Protein AF-A0A177IBU2-F1 (afdb_monomer)

Mean predicted aligned error: 11.64 Å

Solvent-accessible surface area (backbone atoms only — not comparable to full-atom values): 10753 Å² total; per-residue (Å²): 134,86,7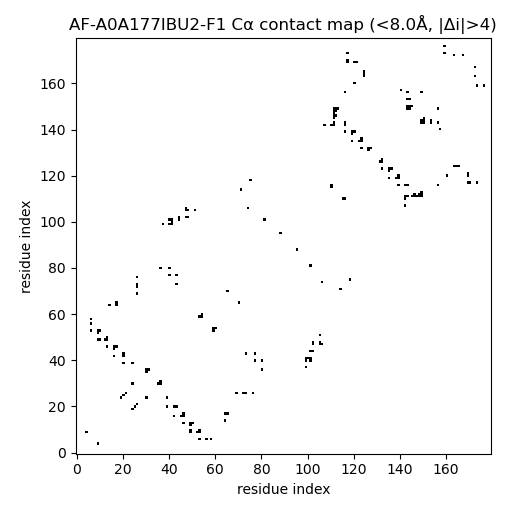9,80,76,60,68,69,62,54,49,50,54,41,51,54,52,52,52,50,41,58,70,78,55,39,80,90,58,86,81,68,58,70,70,54,44,51,51,51,45,52,51,52,40,50,45,52,55,41,49,67,56,42,70,78,38,80,79,41,73,93,61,66,84,64,51,72,67,55,48,51,48,48,50,52,54,49,51,52,52,49,52,52,61,52,52,52,58,71,73,44,91,70,82,90,74,88,90,66,77,79,54,60,68,61,47,54,66,62,38,36,38,72,66,46,51,49,53,47,48,50,53,34,48,78,37,64,89,50,91,59,39,63,58,45,51,53,48,46,54,50,44,31,67,73,8,80,72,36,44,81,40,38,70,58,51,54,51,44,64,73,64,58,68,94,75,80,61,64,70,60,53,50,57,49,64,78,74,108

Foldseek 3Di:
DDDDDDLVVLVVVLVVLVVVCCVLPPLPDDQDDPVSLQVLQVSVQSNLVSCVVNVVPPVCVVVDPDDPVRNLSSLVSNVVSVVVVVVVCVVDVDDDDPPHDGPVVSVLVVLLDVSVLLVLLVVLLVCVPPPCNVVSVVVSLVSQCVRPVSVVVVVLSVVLSVPDDSDDDSVVSSVVSVVD

Sequence (180 aa):
MVLLKPYHEYYNEYTEKVSELLEEFPANAQITGEARKKESIALYGSILRLLNILTSFDELAGNEILTERQDQDYRSIYLECYAEFKGERESEKETINDDVVFEIELIKQAEINVDYILMLVEKYREKRGDGEVKEIRAQITRAVDASPSLRNKRDLVEAFVDSVSTDGEIEEEWRKFIVG

Structure (mmCIF, N/CA/C/O backbone):
data_AF-A0A177IBU2-F1
#
_entry.id   AF-A0A177IBU2-F1
#
loop_
_atom_site.group_PDB
_atom_site.id
_atom_site.type_symbol
_atom_site.label_atom_id
_atom_site.label_alt_id
_atom_site.label_comp_id
_atom_site.label_asym_id
_atom_site.label_entity_id
_atom_site.label_seq_id
_atom_site.pdbx_PDB_ins_code
_atom_site.Cartn_x
_atom_site.Cartn_y
_atom_site.Cartn_z
_atom_site.occupancy
_atom_site.B_iso_or_equiv
_atom_site.auth_seq_id
_atom_site.auth_comp_id
_atom_site.auth_asym_id
_atom_site.auth_atom_id
_atom_site.pdbx_PDB_model_num
ATOM 1 N N . MET A 1 1 ? 3.629 -14.227 25.812 1.00 45.84 1 MET A N 1
ATOM 2 C CA . MET A 1 1 ? 3.541 -14.817 24.463 1.00 45.84 1 MET A CA 1
ATOM 3 C C . MET A 1 1 ? 2.169 -14.455 23.933 1.00 45.84 1 MET A C 1
ATOM 5 O O . MET A 1 1 ? 1.191 -14.881 24.532 1.00 45.84 1 MET A O 1
ATOM 9 N N . VAL A 1 2 ? 2.089 -13.566 22.945 1.00 50.09 2 VAL A N 1
ATOM 10 C CA . VAL A 1 2 ? 0.805 -13.242 22.309 1.00 50.09 2 VAL A CA 1
ATOM 11 C C . VAL A 1 2 ? 0.505 -14.384 21.343 1.00 50.09 2 VAL A C 1
ATOM 13 O O . VAL A 1 2 ? 1.351 -14.712 20.516 1.00 50.09 2 VAL A O 1
ATOM 16 N N . LEU A 1 3 ? -0.639 -15.043 21.514 1.00 74.19 3 LEU A N 1
ATOM 17 C CA . LEU A 1 3 ? -1.105 -16.072 20.591 1.00 74.19 3 LEU A CA 1
ATOM 18 C C . LEU A 1 3 ? -1.729 -15.354 19.387 1.00 74.19 3 LEU A C 1
ATOM 20 O O . LEU A 1 3 ? -2.624 -14.531 19.580 1.00 74.19 3 LEU A O 1
ATOM 24 N N . LEU A 1 4 ? -1.245 -15.628 18.174 1.00 80.69 4 LEU A N 1
ATOM 25 C CA . LEU A 1 4 ? -1.915 -15.159 16.960 1.00 80.69 4 LEU A CA 1
ATOM 26 C C . LEU A 1 4 ? -3.292 -15.820 16.857 1.00 80.69 4 LEU A C 1
ATOM 28 O O . LEU A 1 4 ? -3.454 -16.984 17.238 1.00 80.69 4 LEU A O 1
ATOM 32 N N . LYS A 1 5 ? -4.278 -15.077 16.346 1.00 87.31 5 LYS A N 1
ATOM 33 C CA . LYS A 1 5 ? -5.573 -15.668 15.995 1.00 87.31 5 LYS A CA 1
ATOM 34 C C . LYS 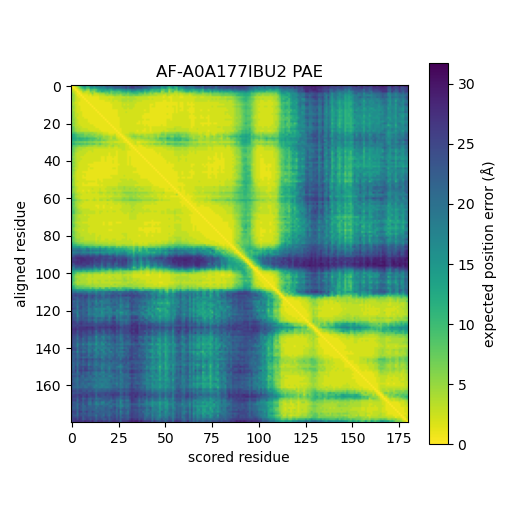A 1 5 ? -5.402 -16.649 14.821 1.00 87.31 5 LYS A C 1
ATOM 36 O O . LYS A 1 5 ? -4.407 -16.574 14.095 1.00 87.31 5 LYS A O 1
ATOM 41 N N . PRO A 1 6 ? -6.349 -17.574 14.612 1.00 92.12 6 PRO A N 1
ATOM 42 C CA . PRO A 1 6 ? -6.369 -18.420 13.424 1.00 92.12 6 PRO A CA 1
ATOM 43 C C . PRO A 1 6 ? -6.436 -17.607 12.121 1.00 92.12 6 PRO A C 1
ATOM 45 O O . PRO A 1 6 ? -7.108 -16.577 12.073 1.00 92.12 6 PRO A O 1
ATOM 48 N N . TYR A 1 7 ? -5.824 -18.124 11.048 1.00 91.50 7 TYR A N 1
ATOM 49 C CA . TYR A 1 7 ? -5.829 -17.524 9.702 1.00 91.50 7 TYR A CA 1
ATOM 50 C C . TYR A 1 7 ? -7.216 -17.030 9.266 1.00 91.50 7 TYR A C 1
ATOM 52 O O . TYR A 1 7 ? -7.365 -15.883 8.860 1.00 91.50 7 TYR A O 1
ATOM 60 N N . HIS A 1 8 ? -8.247 -17.870 9.414 1.00 95.31 8 HIS A N 1
ATOM 61 C CA . HIS A 1 8 ? -9.599 -17.556 8.948 1.00 95.31 8 HIS A CA 1
ATOM 62 C C . HIS A 1 8 ? -10.206 -16.320 9.627 1.00 95.31 8 HIS A C 1
ATOM 64 O O . HIS A 1 8 ? -10.995 -15.620 9.004 1.00 95.31 8 HIS A O 1
ATOM 70 N N . GLU A 1 9 ? -9.843 -16.025 10.880 1.00 96.00 9 GLU A N 1
ATOM 71 C CA . GLU A 1 9 ? -10.335 -14.823 11.558 1.00 96.00 9 GLU A CA 1
ATOM 72 C C . GLU A 1 9 ? -9.743 -13.563 10.921 1.00 96.00 9 GLU A C 1
ATOM 74 O O . GLU A 1 9 ? -10.479 -12.633 10.603 1.00 96.00 9 GLU A O 1
ATOM 79 N N . TYR A 1 10 ? -8.429 -13.557 10.676 1.00 95.69 10 TYR A N 1
ATOM 80 C CA . TYR A 1 10 ? -7.764 -12.447 9.991 1.00 95.69 10 TYR A CA 1
ATOM 81 C C . TYR A 1 10 ? -8.218 -12.316 8.535 1.00 95.69 10 TYR A C 1
ATOM 83 O O . TYR A 1 10 ? -8.398 -11.203 8.047 1.00 95.69 10 TYR A O 1
ATOM 91 N N . TYR A 1 11 ? -8.425 -13.438 7.845 1.00 96.88 11 TYR A N 1
ATOM 92 C CA . TYR A 1 11 ? -8.832 -13.448 6.444 1.00 96.88 11 TYR A CA 1
ATOM 93 C C . TYR A 1 11 ? -10.274 -12.956 6.254 1.00 96.88 11 TYR A C 1
ATOM 95 O O . TYR A 1 11 ? -10.551 -12.213 5.313 1.00 96.88 11 TYR A O 1
ATOM 103 N N . ASN A 1 12 ? -11.187 -13.296 7.170 1.00 97.69 12 ASN A N 1
ATOM 104 C CA . ASN A 1 12 ? -12.550 -12.759 7.158 1.00 97.69 12 ASN A CA 1
ATOM 105 C C . ASN A 1 12 ? -12.548 -11.242 7.381 1.00 97.69 12 ASN A C 1
ATOM 107 O O . ASN A 1 12 ? -13.183 -10.517 6.622 1.00 97.69 12 ASN A O 1
ATOM 111 N N . GLU A 1 13 ? -11.777 -10.751 8.357 1.00 97.75 13 GLU A N 1
ATOM 112 C CA . GLU A 1 13 ? -11.650 -9.309 8.600 1.00 97.75 13 GLU A CA 1
ATOM 113 C C . GLU A 1 13 ? -11.031 -8.583 7.391 1.00 97.75 13 GLU A C 1
ATOM 115 O O . GLU A 1 13 ? -11.480 -7.504 7.004 1.00 97.75 13 GLU A O 1
ATOM 120 N N . TYR A 1 14 ? -10.028 -9.191 6.751 1.00 97.44 14 TYR A N 1
ATOM 121 C CA . TYR A 1 14 ? -9.438 -8.686 5.509 1.00 97.44 14 TYR A CA 1
ATOM 122 C C . TYR A 1 14 ? -10.475 -8.620 4.384 1.00 97.44 14 TYR A C 1
ATOM 124 O O . TYR A 1 14 ? -10.582 -7.597 3.713 1.00 97.44 14 TYR A O 1
ATOM 132 N N . THR A 1 15 ? -11.289 -9.666 4.231 1.00 97.94 15 THR A N 1
ATOM 133 C CA . THR A 1 15 ? -12.362 -9.732 3.230 1.00 97.94 15 THR A CA 1
ATOM 134 C C . THR A 1 15 ? -13.396 -8.629 3.423 1.00 97.94 15 THR A C 1
ATOM 136 O O . THR A 1 15 ? -13.762 -7.955 2.459 1.00 97.94 15 THR A O 1
ATOM 139 N N . GLU A 1 16 ? -13.850 -8.418 4.659 1.00 98.25 16 GLU A N 1
ATOM 140 C CA . GLU A 1 16 ? -14.816 -7.369 4.995 1.00 98.25 16 GLU A CA 1
ATOM 141 C C . GLU A 1 16 ? -14.263 -5.983 4.653 1.00 98.25 16 GLU A C 1
ATOM 143 O O . GLU A 1 16 ? -14.915 -5.214 3.948 1.00 98.25 16 GLU A O 1
ATOM 148 N N . LYS A 1 17 ? -13.022 -5.691 5.059 1.00 98.06 17 LYS A N 1
ATOM 149 C CA . LYS A 1 17 ? -12.395 -4.388 4.805 1.00 98.06 17 LYS A CA 1
ATOM 150 C C . LYS A 1 17 ? -12.091 -4.139 3.335 1.00 98.06 17 LYS A C 1
ATOM 152 O O . LYS A 1 17 ? -12.254 -3.017 2.872 1.00 98.06 17 LYS A O 1
ATOM 157 N N . VAL A 1 18 ? -11.645 -5.155 2.594 1.00 97.69 18 VAL A N 1
ATOM 158 C CA . VAL A 1 18 ? -11.436 -5.020 1.146 1.00 97.69 18 VAL A CA 1
ATOM 159 C C . VAL A 1 18 ? -12.765 -4.784 0.435 1.00 97.69 18 VAL A C 1
ATOM 161 O O . VAL A 1 18 ? -12.825 -3.948 -0.459 1.00 97.69 18 VAL A O 1
ATOM 164 N N . SER A 1 19 ? -13.835 -5.462 0.852 1.00 97.62 19 SER A N 1
ATOM 165 C CA . SER A 1 19 ? -15.170 -5.232 0.287 1.00 97.62 19 SER A CA 1
ATOM 166 C C . SER A 1 19 ? -15.639 -3.797 0.540 1.00 97.62 19 SER A C 1
ATOM 168 O O . SER A 1 19 ? -16.047 -3.122 -0.400 1.00 97.62 19 SER A O 1
ATOM 170 N N . GLU A 1 20 ? -15.487 -3.305 1.773 1.00 97.69 20 GLU A N 1
ATOM 171 C CA . GLU A 1 20 ? -15.779 -1.914 2.144 1.00 97.69 20 GLU A CA 1
ATOM 172 C C . GLU A 1 20 ? -14.941 -0.918 1.325 1.00 97.69 20 GLU A C 1
ATOM 174 O O . GLU A 1 20 ? -15.473 0.063 0.812 1.00 97.69 20 GLU A O 1
ATOM 179 N N . LEU A 1 21 ? -13.644 -1.190 1.134 1.00 97.38 21 LEU A N 1
ATOM 180 C CA . LEU A 1 21 ? -12.751 -0.336 0.347 1.00 97.38 21 LEU A CA 1
ATOM 181 C C . LEU A 1 21 ? -13.220 -0.229 -1.108 1.00 97.38 21 LEU A C 1
ATOM 183 O O . LEU A 1 21 ? -13.300 0.871 -1.647 1.00 97.38 21 LEU A O 1
ATOM 187 N N . LEU A 1 22 ? -13.533 -1.367 -1.733 1.00 95.69 22 LEU A N 1
ATOM 188 C CA . LEU A 1 22 ? -13.969 -1.422 -3.128 1.00 95.69 22 LEU A CA 1
ATOM 189 C C . LEU A 1 22 ? -15.335 -0.750 -3.347 1.00 95.69 22 LEU A C 1
ATOM 191 O O . LEU A 1 22 ? -15.575 -0.230 -4.437 1.00 95.69 22 LEU A O 1
ATOM 195 N N . GLU A 1 23 ? -16.218 -0.775 -2.346 1.00 95.62 23 GLU A N 1
ATOM 196 C CA . GLU A 1 23 ? -17.555 -0.175 -2.411 1.00 95.62 23 GLU A CA 1
ATOM 197 C C . GLU A 1 23 ? -17.529 1.339 -2.153 1.00 95.62 23 GLU A C 1
ATOM 199 O O . GLU A 1 23 ? -18.065 2.111 -2.950 1.00 95.62 23 GLU A O 1
ATOM 204 N N . GLU A 1 24 ? -16.878 1.779 -1.074 1.00 95.56 24 GLU A N 1
ATOM 205 C CA . GLU A 1 24 ? -16.923 3.177 -0.623 1.00 95.56 24 GLU A CA 1
ATOM 206 C C . GLU A 1 24 ? -15.851 4.067 -1.261 1.00 95.56 24 GLU A C 1
ATOM 208 O O . GLU A 1 24 ? -16.030 5.288 -1.364 1.00 95.56 24 GLU A O 1
ATOM 213 N N . PHE A 1 25 ? -14.739 3.474 -1.700 1.00 95.25 25 PHE A N 1
ATOM 214 C CA . PHE A 1 25 ? -13.582 4.191 -2.234 1.00 95.25 25 PHE A CA 1
ATOM 215 C C . PHE A 1 25 ? -13.046 3.531 -3.508 1.00 95.25 25 PHE A C 1
ATOM 217 O O . PHE A 1 25 ? -11.889 3.135 -3.536 1.00 95.25 25 PHE A O 1
ATOM 224 N N . PRO A 1 26 ? -13.832 3.410 -4.589 1.00 91.69 26 PRO A N 1
ATOM 225 C CA . PRO A 1 26 ? -13.350 2.782 -5.813 1.00 91.69 26 PRO A CA 1
ATOM 226 C C . PRO A 1 26 ? -12.127 3.524 -6.377 1.00 91.69 26 PRO A C 1
ATOM 228 O O . PRO A 1 26 ? -12.139 4.747 -6.507 1.00 91.69 26 PRO A O 1
ATOM 231 N N . ALA A 1 27 ? -11.087 2.775 -6.755 1.00 79.75 27 ALA A N 1
ATOM 232 C CA . ALA A 1 27 ? -9.778 3.299 -7.167 1.00 79.75 27 ALA A CA 1
ATOM 233 C C . ALA A 1 27 ? -9.798 4.338 -8.312 1.00 79.75 27 ALA A C 1
ATOM 235 O O . ALA A 1 27 ? -8.890 5.152 -8.435 1.00 79.75 27 ALA A O 1
ATOM 236 N N . ASN A 1 28 ? -10.832 4.339 -9.157 1.00 81.50 28 ASN A N 1
ATOM 237 C CA . ASN A 1 28 ? -10.986 5.295 -10.259 1.00 81.50 28 ASN A CA 1
ATOM 238 C C . ASN A 1 28 ? -11.785 6.558 -9.886 1.00 81.50 28 ASN A C 1
ATOM 240 O O . ASN A 1 28 ? -12.003 7.417 -10.744 1.00 81.50 28 ASN A O 1
ATOM 244 N N . ALA A 1 29 ? -12.269 6.664 -8.648 1.00 81.50 29 ALA A N 1
ATOM 245 C CA . ALA A 1 29 ? -13.029 7.806 -8.173 1.00 81.50 29 ALA A CA 1
ATOM 246 C C . ALA A 1 29 ? -12.148 8.763 -7.371 1.00 81.50 29 ALA A C 1
ATOM 248 O O . ALA A 1 29 ? -11.308 8.371 -6.566 1.00 81.50 29 ALA A O 1
ATOM 249 N N . GLN A 1 30 ? -12.393 10.058 -7.555 1.00 84.06 30 GLN A N 1
ATOM 250 C CA . GLN A 1 30 ? -11.701 11.082 -6.790 1.00 84.06 30 GLN A CA 1
ATOM 251 C C . GLN A 1 30 ? -12.260 11.155 -5.363 1.00 84.06 30 GLN A C 1
ATOM 253 O O . GLN A 1 30 ? -13.440 11.456 -5.160 1.00 84.06 30 GLN A O 1
ATOM 258 N N . ILE A 1 31 ? -11.397 10.949 -4.366 1.00 87.88 31 ILE A N 1
ATOM 259 C CA . ILE A 1 31 ? -11.753 11.109 -2.952 1.00 87.88 31 ILE A CA 1
ATOM 260 C C . ILE A 1 31 ? -11.698 12.598 -2.603 1.00 87.88 31 ILE A C 1
ATOM 262 O O . ILE A 1 31 ? -10.631 13.215 -2.573 1.00 87.88 31 ILE A O 1
ATOM 266 N N . THR A 1 32 ? -12.863 13.194 -2.351 1.00 86.44 32 THR A N 1
ATOM 267 C CA . THR A 1 32 ? -12.987 14.627 -2.056 1.00 86.44 32 THR A CA 1
ATOM 268 C C . THR A 1 32 ? -13.379 14.869 -0.600 1.00 86.44 32 THR A C 1
ATOM 270 O O . THR A 1 32 ? -14.226 14.178 -0.040 1.00 86.44 32 THR A O 1
ATOM 273 N N . GLY A 1 33 ? -12.756 15.881 0.011 1.00 88.44 33 GLY A N 1
ATOM 274 C CA . GLY A 1 33 ? -12.965 16.255 1.411 1.00 88.44 33 GLY A CA 1
ATOM 275 C C . GLY A 1 33 ? -12.027 15.539 2.387 1.00 88.44 33 GLY A C 1
ATOM 276 O O . GLY A 1 33 ? -11.802 14.335 2.294 1.00 88.44 33 GLY A O 1
ATOM 277 N N . GLU A 1 34 ? -11.499 16.292 3.353 1.00 87.81 34 GLU A N 1
ATOM 278 C CA . GLU A 1 34 ? -10.527 15.797 4.338 1.00 87.81 34 GLU A CA 1
ATOM 279 C C . GLU A 1 34 ? -11.071 14.604 5.140 1.00 87.81 34 GLU A C 1
ATOM 281 O O . GLU A 1 34 ? -10.382 13.600 5.282 1.00 87.81 34 GLU A O 1
ATOM 286 N N . ALA A 1 35 ? -12.327 14.660 5.601 1.00 89.62 35 ALA A N 1
ATOM 287 C CA . ALA A 1 35 ? -12.945 13.574 6.370 1.00 89.62 35 ALA A CA 1
ATOM 288 C C . ALA A 1 35 ? -12.964 12.239 5.601 1.00 89.62 35 ALA A C 1
ATOM 290 O O . ALA A 1 35 ? -12.519 11.221 6.123 1.00 89.62 35 ALA A O 1
ATOM 291 N N . ARG A 1 36 ? -13.376 12.265 4.328 1.00 93.25 36 ARG A N 1
ATOM 292 C CA . ARG A 1 36 ? -13.387 11.087 3.445 1.00 93.25 36 ARG A CA 1
ATOM 293 C C . ARG A 1 36 ? -11.980 10.553 3.173 1.00 93.25 36 ARG A C 1
ATOM 295 O O . ARG A 1 36 ? -11.792 9.342 3.143 1.00 93.25 36 ARG A O 1
ATOM 302 N N . LYS A 1 37 ? -10.984 11.434 3.012 1.00 91.38 37 LYS A N 1
ATOM 303 C CA . LYS A 1 37 ? -9.574 11.018 2.891 1.00 91.38 37 LYS A CA 1
ATOM 304 C C . LYS A 1 37 ? -9.094 10.320 4.162 1.00 91.38 37 LYS A C 1
ATOM 306 O O . LYS A 1 37 ? -8.462 9.276 4.085 1.00 91.38 37 LYS A O 1
ATOM 311 N N . LYS A 1 38 ? -9.427 10.846 5.343 1.00 91.56 38 LYS A N 1
ATOM 312 C CA . LYS A 1 38 ? -9.080 10.202 6.622 1.00 91.56 38 LYS A CA 1
ATOM 313 C C . LYS A 1 38 ? -9.715 8.819 6.762 1.00 91.56 38 LYS A C 1
ATOM 315 O O . LYS A 1 38 ? -9.039 7.891 7.201 1.00 91.56 38 LYS A O 1
ATOM 320 N N . GLU A 1 39 ? -10.978 8.676 6.367 1.00 94.12 39 GLU A N 1
ATOM 321 C CA . GLU A 1 39 ? -11.685 7.390 6.347 1.00 94.12 39 GLU A CA 1
ATOM 322 C C . GLU A 1 39 ? -10.989 6.382 5.421 1.00 94.12 39 GLU A C 1
ATOM 324 O O . GLU A 1 39 ? -10.686 5.268 5.856 1.00 94.12 39 GLU A O 1
ATOM 329 N N . SER A 1 40 ? -10.639 6.783 4.192 1.00 94.81 40 SER A N 1
ATOM 330 C CA . SER A 1 40 ? -9.937 5.897 3.253 1.00 94.81 40 SER A CA 1
ATOM 331 C C . SER A 1 40 ? -8.542 5.504 3.753 1.00 94.81 40 SER A C 1
ATOM 333 O O . SER A 1 40 ? -8.171 4.330 3.678 1.00 94.81 40 SER A O 1
ATOM 335 N N . ILE A 1 41 ? -7.789 6.442 4.345 1.00 93.00 41 ILE A N 1
ATOM 336 C CA . ILE A 1 41 ? -6.478 6.173 4.956 1.00 93.00 41 ILE A CA 1
ATOM 337 C C . ILE A 1 41 ? -6.618 5.169 6.110 1.00 93.00 41 ILE A C 1
ATOM 339 O O . ILE A 1 41 ? -5.844 4.213 6.206 1.00 93.00 41 ILE A O 1
ATOM 343 N N . ALA A 1 42 ? -7.594 5.353 7.000 1.00 93.94 42 ALA A N 1
ATOM 344 C CA . ALA A 1 42 ? -7.798 4.458 8.137 1.00 93.94 42 ALA A CA 1
ATOM 345 C C . ALA A 1 42 ? -8.194 3.038 7.693 1.00 93.94 42 ALA A C 1
ATOM 347 O O . ALA A 1 42 ? -7.707 2.042 8.253 1.00 93.94 42 ALA A O 1
ATOM 348 N N . LEU A 1 43 ? -9.045 2.943 6.669 1.00 96.56 43 LEU A N 1
ATOM 349 C CA . LEU A 1 43 ? -9.491 1.679 6.097 1.00 96.56 43 LEU A CA 1
ATOM 350 C C . LEU A 1 43 ? -8.338 0.939 5.410 1.00 96.56 43 LEU A C 1
ATOM 352 O O . LEU A 1 43 ? -8.029 -0.194 5.790 1.00 96.56 43 LEU A O 1
ATOM 356 N N . TYR A 1 44 ? -7.632 1.592 4.483 1.00 95.50 44 TYR A N 1
ATOM 357 C CA . TYR A 1 44 ? -6.510 0.971 3.777 1.00 95.50 44 TYR A CA 1
ATOM 358 C C . TYR A 1 44 ? -5.342 0.645 4.719 1.00 95.50 44 TYR A C 1
ATOM 360 O O . TYR A 1 44 ? -4.772 -0.441 4.648 1.00 95.50 44 TYR A O 1
ATOM 368 N N . GLY A 1 45 ? -5.054 1.500 5.706 1.00 93.94 45 GLY A N 1
ATOM 369 C CA . GLY A 1 45 ? -4.079 1.198 6.761 1.00 93.94 45 GLY A CA 1
ATOM 370 C C . GLY A 1 45 ? -4.429 -0.067 7.555 1.00 93.94 45 GLY A C 1
ATOM 371 O O . GLY A 1 45 ? -3.554 -0.862 7.899 1.00 93.94 45 GLY A O 1
ATOM 372 N N . SER A 1 46 ? -5.718 -0.312 7.804 1.00 95.75 46 SER A N 1
ATOM 373 C CA . SER A 1 46 ? -6.174 -1.554 8.438 1.00 95.75 46 SER A CA 1
ATOM 374 C C . SER A 1 46 ? -5.965 -2.776 7.544 1.00 95.75 46 SER A C 1
ATOM 376 O O . SER A 1 46 ? -5.557 -3.824 8.044 1.00 95.75 46 SER 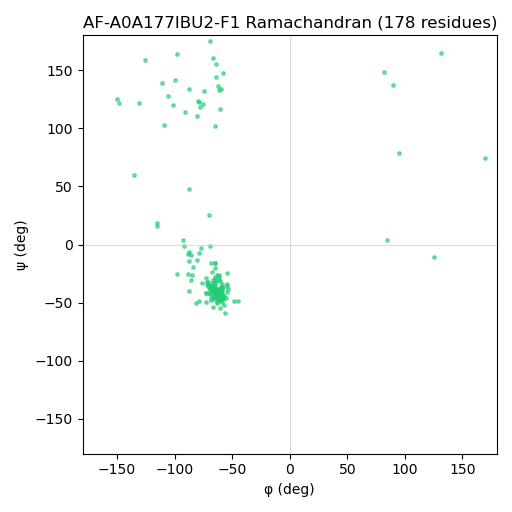A O 1
ATOM 378 N N . ILE A 1 47 ? -6.180 -2.633 6.235 1.00 96.12 47 ILE A N 1
ATOM 379 C CA . ILE A 1 47 ? -5.915 -3.681 5.243 1.00 96.12 47 ILE A CA 1
ATOM 380 C C . ILE A 1 47 ? -4.421 -4.014 5.194 1.00 96.12 47 ILE A C 1
ATOM 382 O O . ILE A 1 47 ? -4.067 -5.187 5.259 1.00 96.12 47 ILE A O 1
ATOM 386 N N . LEU A 1 48 ? -3.537 -3.012 5.178 1.00 92.94 48 LEU A N 1
ATOM 387 C CA . LEU A 1 48 ? -2.083 -3.216 5.204 1.00 92.94 48 LEU A CA 1
ATOM 388 C C . LEU A 1 48 ? -1.625 -3.980 6.449 1.00 92.94 48 LEU A C 1
ATOM 390 O O . LEU A 1 48 ? -0.808 -4.894 6.350 1.00 92.94 48 LEU A O 1
ATOM 394 N N . ARG A 1 49 ? -2.172 -3.644 7.624 1.00 93.38 49 ARG A N 1
ATOM 395 C CA . ARG A 1 49 ? -1.880 -4.366 8.873 1.00 93.38 49 ARG A CA 1
ATOM 396 C C . ARG A 1 49 ? -2.322 -5.825 8.806 1.00 93.38 49 ARG A C 1
ATOM 398 O O . ARG A 1 49 ? -1.572 -6.698 9.238 1.00 93.38 49 ARG A O 1
ATOM 405 N N . LEU A 1 50 ? -3.512 -6.090 8.266 1.00 94.81 50 LEU A N 1
ATOM 406 C CA . LEU A 1 50 ? -4.016 -7.453 8.088 1.00 94.81 50 LEU A CA 1
ATOM 407 C C . LEU A 1 50 ? -3.177 -8.231 7.081 1.00 94.81 50 LEU A C 1
ATOM 409 O O . LEU A 1 50 ? -2.782 -9.349 7.389 1.00 94.81 50 LEU A O 1
ATOM 413 N N . LEU A 1 51 ? -2.834 -7.635 5.938 1.00 91.25 51 LEU A N 1
ATOM 414 C CA . LEU A 1 51 ? -1.943 -8.242 4.949 1.00 91.25 51 LEU A CA 1
ATOM 415 C C . LEU A 1 51 ? -0.586 -8.583 5.563 1.00 91.25 51 LEU A C 1
ATOM 417 O O . LEU A 1 51 ? -0.123 -9.703 5.408 1.00 91.25 51 LEU A O 1
ATOM 421 N N . ASN A 1 52 ? 0.011 -7.679 6.339 1.00 87.56 52 ASN A N 1
ATOM 422 C CA . ASN A 1 52 ? 1.285 -7.935 7.010 1.00 87.56 52 ASN A CA 1
ATOM 423 C C . ASN A 1 52 ? 1.229 -9.110 8.010 1.00 87.56 52 ASN A C 1
ATOM 425 O O . ASN A 1 52 ? 2.239 -9.759 8.265 1.00 87.56 52 ASN A O 1
ATOM 429 N N . ILE A 1 53 ? 0.061 -9.384 8.599 1.00 86.31 53 ILE A N 1
ATOM 430 C CA . ILE A 1 53 ? -0.151 -10.572 9.436 1.00 86.31 53 ILE A CA 1
ATOM 431 C C . ILE A 1 53 ? -0.374 -11.802 8.549 1.00 86.31 53 ILE A C 1
ATOM 433 O O . ILE A 1 53 ? 0.253 -12.839 8.761 1.00 86.31 53 ILE A O 1
ATOM 437 N N . LEU A 1 54 ? -1.256 -11.691 7.556 1.00 87.19 54 LEU A N 1
ATOM 438 C CA . LEU A 1 54 ? -1.670 -12.781 6.677 1.00 87.19 54 LEU A CA 1
ATOM 439 C C . LEU A 1 54 ? -0.524 -13.314 5.807 1.00 87.19 54 LEU A C 1
ATOM 441 O O . LEU A 1 54 ? -0.503 -14.506 5.532 1.00 87.19 54 LEU A O 1
ATOM 445 N N . THR A 1 55 ? 0.464 -12.493 5.442 1.00 84.12 55 THR A N 1
ATOM 446 C CA . THR A 1 55 ? 1.652 -12.922 4.677 1.00 84.12 55 THR A CA 1
ATOM 447 C C . THR A 1 55 ? 2.539 -13.911 5.431 1.00 84.12 55 THR A C 1
ATOM 449 O O . THR A 1 55 ? 3.368 -14.575 4.816 1.00 84.12 55 THR A O 1
ATOM 452 N N . SER A 1 56 ? 2.375 -14.038 6.752 1.00 81.00 56 SER A N 1
ATOM 453 C CA . SER A 1 56 ? 3.048 -15.079 7.538 1.00 81.00 56 SER A CA 1
ATOM 454 C C . SER A 1 56 ? 2.392 -16.464 7.428 1.00 81.00 56 SER A C 1
ATOM 456 O O . SER A 1 56 ? 2.954 -17.435 7.933 1.00 81.00 56 SER A O 1
ATOM 458 N N . PHE A 1 57 ? 1.225 -16.557 6.781 1.00 79.38 57 PHE A N 1
ATOM 459 C CA . PHE A 1 57 ? 0.475 -17.788 6.552 1.00 79.38 57 PHE A CA 1
ATOM 460 C C . PHE A 1 57 ? 0.601 -18.211 5.087 1.00 79.38 57 PHE A C 1
ATOM 462 O O . PHE A 1 57 ? 0.288 -17.435 4.182 1.00 79.38 57 PHE A O 1
ATOM 469 N N . ASP A 1 58 ? 1.001 -19.460 4.851 1.00 78.19 58 ASP A N 1
ATOM 470 C CA . ASP A 1 58 ? 1.131 -20.005 3.496 1.00 78.19 58 ASP A CA 1
ATOM 471 C C . ASP A 1 58 ? -0.220 -20.009 2.751 1.00 78.19 58 ASP A C 1
ATOM 473 O O . ASP A 1 58 ? -0.256 -19.922 1.525 1.00 78.19 58 ASP A O 1
ATOM 477 N N . GLU A 1 59 ? -1.342 -20.064 3.482 1.00 91.12 59 GLU A N 1
ATOM 478 C CA . GLU A 1 59 ? -2.697 -20.046 2.928 1.00 91.12 59 GLU A CA 1
ATOM 479 C C . GLU A 1 59 ? -3.069 -18.734 2.224 1.00 91.12 59 GLU A C 1
ATOM 481 O O . GLU A 1 59 ? -4.010 -18.733 1.431 1.00 91.12 59 GLU A O 1
ATOM 486 N N . LEU A 1 60 ? -2.381 -17.615 2.485 1.00 88.88 60 LEU A N 1
ATOM 487 C CA . LEU A 1 60 ? -2.675 -16.362 1.782 1.00 88.88 60 LEU A CA 1
ATOM 488 C C . LEU A 1 60 ? -2.297 -16.435 0.299 1.00 88.88 60 LEU A C 1
ATOM 490 O O . LEU A 1 60 ? -3.012 -15.865 -0.518 1.00 88.88 60 LEU A O 1
ATOM 494 N N . ALA A 1 61 ? -1.211 -17.131 -0.047 1.00 81.31 61 ALA A N 1
ATOM 495 C CA . ALA A 1 61 ? -0.658 -17.105 -1.396 1.00 81.31 61 ALA A CA 1
ATOM 496 C C . ALA A 1 61 ? -1.671 -17.619 -2.437 1.00 81.31 61 ALA A C 1
ATOM 498 O O . ALA A 1 61 ? -2.055 -18.791 -2.429 1.00 81.31 61 ALA A O 1
ATOM 499 N N . GLY A 1 62 ? -2.082 -16.743 -3.358 1.00 84.38 62 GLY A N 1
ATOM 500 C CA . GLY A 1 62 ? -3.092 -17.033 -4.380 1.00 84.38 62 GLY A CA 1
ATOM 501 C C . GLY A 1 62 ? -4.541 -16.846 -3.915 1.00 84.38 62 GLY A C 1
ATOM 502 O O . GLY A 1 62 ? -5.458 -17.130 -4.686 1.00 84.38 62 GLY A O 1
ATOM 503 N N . ASN A 1 63 ? -4.749 -16.380 -2.683 1.00 91.62 63 ASN A N 1
ATOM 504 C CA . ASN A 1 63 ? -6.044 -16.015 -2.106 1.00 91.62 63 ASN A CA 1
ATOM 505 C C . ASN A 1 63 ? -6.121 -14.511 -1.785 1.00 91.62 63 ASN A C 1
ATOM 507 O O . ASN A 1 63 ? -6.992 -14.072 -1.041 1.00 91.62 63 ASN A O 1
ATOM 511 N N . GLU A 1 64 ? -5.220 -13.690 -2.319 1.00 91.88 64 GLU A N 1
ATOM 512 C CA . GLU A 1 64 ? -5.344 -12.239 -2.241 1.00 91.88 64 GLU A CA 1
ATOM 513 C C . GLU A 1 64 ? -6.613 -11.774 -2.978 1.00 91.88 64 GLU A C 1
ATOM 515 O O . GLU A 1 64 ? -6.936 -12.249 -4.068 1.00 91.88 64 GLU A O 1
ATOM 520 N N . ILE A 1 65 ? -7.360 -10.847 -2.372 1.00 95.25 65 ILE A N 1
ATOM 521 C CA . ILE A 1 65 ? -8.651 -10.394 -2.919 1.00 95.25 65 ILE A CA 1
ATOM 522 C C . ILE A 1 65 ? -8.447 -9.250 -3.909 1.00 95.25 65 ILE A C 1
ATOM 524 O O . ILE A 1 65 ? -9.116 -9.184 -4.940 1.00 95.25 65 ILE A O 1
ATOM 528 N N . LEU A 1 66 ? -7.530 -8.337 -3.587 1.00 91.00 66 LEU A N 1
ATOM 529 C CA . LEU A 1 66 ? -7.132 -7.282 -4.508 1.00 91.00 66 LEU A CA 1
ATOM 530 C C . LEU A 1 66 ? -6.244 -7.880 -5.594 1.00 91.00 66 LEU A C 1
ATOM 532 O O . LEU A 1 66 ? -5.280 -8.587 -5.305 1.00 91.00 66 LEU A O 1
ATOM 536 N N . THR A 1 67 ? -6.550 -7.558 -6.848 1.00 86.31 67 THR A N 1
ATOM 537 C CA . THR A 1 67 ? -5.593 -7.790 -7.934 1.00 86.31 67 THR A CA 1
ATOM 538 C C . THR A 1 67 ? -4.352 -6.921 -7.731 1.00 86.31 67 THR A C 1
ATOM 540 O O . THR A 1 67 ? -4.444 -5.858 -7.121 1.00 86.31 67 THR A O 1
ATOM 543 N N . GLU A 1 68 ? -3.212 -7.338 -8.288 1.00 77.12 68 GLU A N 1
ATOM 544 C CA . GLU A 1 68 ? -1.949 -6.578 -8.246 1.00 77.12 68 GLU A CA 1
ATOM 545 C C . GLU A 1 68 ? -2.167 -5.112 -8.656 1.00 77.12 68 GLU A C 1
ATOM 547 O O . GLU A 1 68 ? -1.871 -4.204 -7.887 1.00 77.12 68 GLU A O 1
ATOM 552 N N . ARG A 1 69 ? -2.865 -4.889 -9.779 1.00 76.69 69 ARG A N 1
ATOM 553 C CA . ARG A 1 69 ? -3.235 -3.551 -10.259 1.00 76.69 69 ARG A CA 1
ATOM 554 C C . ARG A 1 69 ? -4.067 -2.753 -9.252 1.00 76.69 69 ARG A C 1
ATOM 556 O O . ARG A 1 69 ? -3.787 -1.587 -9.017 1.00 76.69 69 ARG A O 1
ATOM 563 N N . GLN A 1 70 ? -5.093 -3.360 -8.653 1.00 85.69 70 GLN A N 1
ATOM 564 C CA . GLN A 1 70 ? -5.916 -2.660 -7.660 1.00 85.69 70 GLN A CA 1
ATOM 565 C C . GLN A 1 70 ? -5.114 -2.317 -6.405 1.00 85.69 70 GLN A C 1
ATOM 567 O O . GLN A 1 70 ? -5.287 -1.232 -5.859 1.00 85.69 70 GLN A O 1
ATOM 572 N N . ASP A 1 71 ? -4.253 -3.224 -5.939 1.00 86.12 71 ASP A N 1
ATOM 573 C CA . ASP A 1 71 ? -3.379 -2.941 -4.802 1.00 86.12 71 ASP A CA 1
ATOM 574 C C . ASP A 1 71 ? -2.454 -1.760 -5.117 1.00 86.12 71 ASP A C 1
ATOM 576 O O . ASP A 1 71 ? -2.364 -0.832 -4.317 1.00 86.12 71 ASP A O 1
ATOM 580 N N . GLN A 1 72 ? -1.852 -1.729 -6.309 1.00 77.50 72 GLN A N 1
ATOM 581 C CA . GLN A 1 72 ? -1.039 -0.602 -6.768 1.00 77.50 72 GLN A CA 1
ATOM 582 C C . GLN A 1 72 ? -1.828 0.712 -6.822 1.00 77.50 72 GLN A C 1
ATOM 584 O O . GLN A 1 72 ? -1.360 1.718 -6.287 1.00 77.50 72 GLN A O 1
ATOM 589 N N . ASP A 1 73 ? -3.032 0.707 -7.401 1.00 81.50 73 ASP A N 1
ATOM 590 C CA . ASP A 1 73 ? -3.883 1.898 -7.477 1.00 81.50 73 ASP A CA 1
ATOM 591 C C . ASP A 1 73 ? -4.173 2.454 -6.066 1.00 81.50 73 ASP A C 1
ATOM 593 O O . ASP A 1 73 ? -4.024 3.653 -5.809 1.00 81.5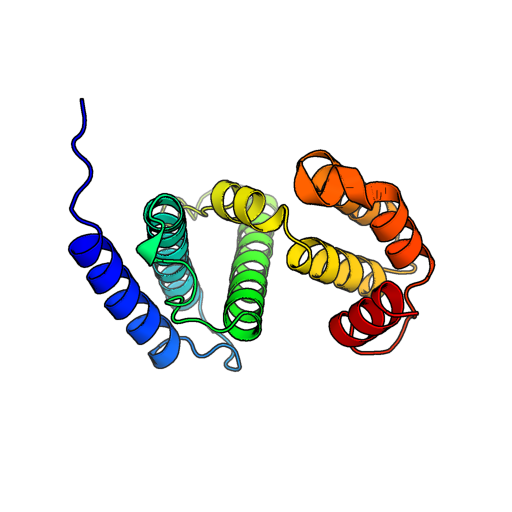0 73 ASP A O 1
ATOM 597 N N . TYR A 1 74 ? -4.507 1.583 -5.105 1.00 91.19 74 TYR A N 1
ATOM 598 C CA . TYR A 1 74 ? -4.758 1.993 -3.721 1.00 91.19 74 TYR A CA 1
ATOM 599 C C . TYR A 1 74 ? -3.506 2.477 -2.987 1.00 91.19 74 TYR A C 1
ATOM 601 O O . TYR A 1 74 ? -3.594 3.432 -2.209 1.00 91.19 74 TYR A O 1
ATOM 609 N N . ARG A 1 75 ? -2.335 1.883 -3.246 1.00 86.19 75 ARG A N 1
ATOM 610 C CA . ARG A 1 75 ? -1.055 2.382 -2.715 1.00 86.19 75 ARG A CA 1
ATOM 611 C C . ARG A 1 75 ? -0.761 3.789 -3.211 1.00 86.19 75 ARG A C 1
ATOM 613 O O . ARG A 1 75 ? -0.396 4.640 -2.400 1.00 86.19 75 ARG A O 1
ATOM 620 N N . SER A 1 76 ? -0.955 4.048 -4.502 1.00 80.81 76 SER A N 1
ATOM 621 C CA . SER A 1 76 ? -0.764 5.377 -5.089 1.00 80.81 76 SER A CA 1
ATOM 622 C C . SER A 1 76 ? -1.673 6.408 -4.420 1.00 80.81 76 SER A C 1
ATOM 624 O O . SER A 1 76 ? -1.170 7.406 -3.901 1.00 80.81 76 SER A O 1
ATOM 626 N N . ILE A 1 77 ? -2.972 6.111 -4.288 1.00 87.50 77 ILE A N 1
ATOM 627 C CA . ILE A 1 77 ? -3.936 6.974 -3.580 1.00 87.50 77 ILE A CA 1
ATOM 628 C C . ILE A 1 77 ? -3.492 7.235 -2.130 1.00 87.50 77 ILE A C 1
ATOM 630 O O . ILE A 1 77 ? -3.534 8.370 -1.644 1.00 87.50 77 ILE A O 1
ATOM 634 N N . TYR A 1 78 ? -3.039 6.199 -1.422 1.00 89.19 78 TYR A N 1
ATOM 635 C CA . TYR A 1 78 ? -2.587 6.309 -0.035 1.00 89.19 78 TYR A CA 1
ATOM 636 C C . TYR A 1 78 ? -1.357 7.219 0.115 1.00 89.19 78 TYR A C 1
ATOM 638 O O . TYR A 1 78 ? -1.291 8.048 1.028 1.00 89.19 78 TYR A O 1
ATOM 646 N N . LEU A 1 79 ? -0.387 7.087 -0.794 1.00 81.25 79 LEU A N 1
ATOM 647 C CA . LEU A 1 79 ? 0.841 7.884 -0.817 1.00 81.25 79 LEU A CA 1
ATOM 648 C C . LEU A 1 79 ? 0.599 9.334 -1.242 1.00 81.25 79 LEU A C 1
ATOM 650 O O . LEU A 1 79 ? 1.263 10.235 -0.728 1.00 81.25 79 LEU A O 1
ATOM 654 N N . GLU A 1 80 ? -0.340 9.571 -2.156 1.00 80.25 80 GLU A N 1
ATOM 655 C CA . GLU A 1 80 ? -0.792 10.917 -2.512 1.00 80.25 80 GLU A CA 1
ATOM 656 C C . GLU A 1 80 ? -1.398 11.624 -1.301 1.00 80.25 80 GLU A C 1
ATOM 658 O O . GLU A 1 80 ? -0.977 12.733 -0.965 1.00 80.25 80 GLU A O 1
ATOM 663 N N . CYS A 1 81 ? -2.294 10.946 -0.573 1.00 85.75 81 CYS A N 1
ATOM 664 C CA . CYS A 1 81 ? -2.854 11.488 0.661 1.00 85.75 81 CYS A CA 1
ATOM 665 C C . CYS A 1 81 ? -1.758 11.758 1.705 1.00 85.75 81 CYS A C 1
ATOM 667 O O . CYS A 1 81 ? -1.772 12.789 2.371 1.00 85.75 81 CYS A O 1
ATOM 669 N N . TYR A 1 82 ? -0.766 10.872 1.839 1.00 82.69 82 TYR A N 1
ATOM 670 C CA . TYR A 1 82 ? 0.363 11.107 2.742 1.00 82.69 82 TYR A CA 1
ATOM 671 C C . TYR A 1 82 ? 1.159 12.367 2.372 1.00 82.69 82 TYR A C 1
ATOM 673 O O . TYR A 1 82 ? 1.515 13.153 3.253 1.00 82.69 82 TYR A O 1
ATOM 681 N N . ALA A 1 83 ? 1.437 12.573 1.081 1.00 77.12 83 ALA A N 1
ATOM 682 C CA . ALA A 1 83 ? 2.168 13.741 0.600 1.00 77.12 83 ALA A CA 1
ATOM 683 C C . ALA A 1 83 ? 1.396 15.046 0.852 1.00 77.12 83 ALA A C 1
ATOM 685 O O . ALA A 1 83 ? 1.987 16.019 1.320 1.00 77.12 83 ALA A O 1
ATOM 686 N N . GLU A 1 84 ? 0.085 15.042 0.605 1.00 82.94 84 GLU A N 1
ATOM 687 C CA . GLU A 1 84 ? -0.809 16.177 0.856 1.00 82.94 84 GLU A CA 1
ATOM 688 C C . GLU A 1 84 ? -0.823 16.563 2.343 1.00 82.94 84 GLU A C 1
ATOM 690 O O . GLU A 1 84 ? -0.446 17.680 2.696 1.00 82.94 84 GLU A O 1
ATOM 695 N N . PHE A 1 85 ? -1.122 15.609 3.231 1.00 80.62 85 PHE A N 1
ATOM 696 C CA . PHE A 1 85 ? -1.192 15.851 4.678 1.00 80.62 85 PHE A CA 1
ATOM 697 C C . PHE A 1 85 ? 0.169 16.228 5.285 1.00 80.62 85 PHE A C 1
ATOM 699 O O . PHE A 1 85 ? 0.239 16.916 6.307 1.00 80.62 85 PHE A O 1
ATOM 706 N N . LYS A 1 86 ? 1.277 15.774 4.688 1.00 75.88 86 LYS A N 1
ATOM 707 C CA . LYS A 1 86 ? 2.622 16.186 5.104 1.00 75.88 86 LYS A CA 1
ATOM 708 C C . LYS A 1 86 ? 2.925 17.629 4.687 1.00 75.88 86 LYS A C 1
ATOM 710 O O . LYS A 1 86 ? 3.504 18.360 5.487 1.00 75.88 86 LYS A O 1
ATOM 715 N N . GLY A 1 87 ? 2.537 18.032 3.475 1.00 68.19 87 GLY A N 1
ATOM 716 C CA . GLY A 1 87 ? 2.712 19.400 2.980 1.00 68.19 87 GLY A CA 1
ATOM 717 C C . GLY A 1 87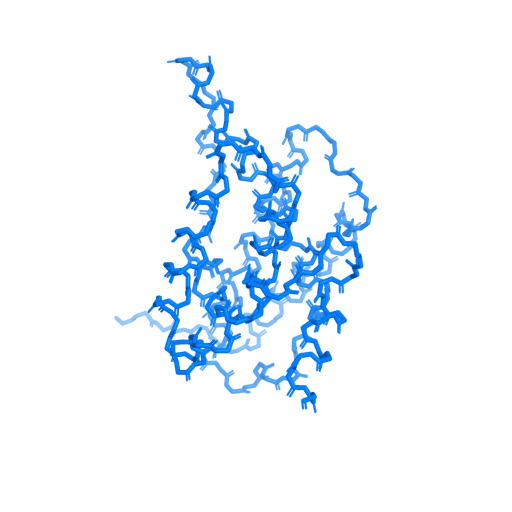 ? 1.922 20.429 3.793 1.00 68.19 87 GLY A C 1
ATOM 718 O O . GLY A 1 87 ? 2.464 21.475 4.144 1.00 68.19 87 GLY A O 1
ATOM 719 N N . GLU A 1 88 ? 0.686 20.096 4.181 1.00 62.31 88 GLU A N 1
ATOM 720 C CA . GLU A 1 88 ? -0.167 20.953 5.021 1.00 62.31 88 GLU A CA 1
ATOM 721 C C . GLU A 1 88 ? 0.466 21.244 6.395 1.00 62.31 88 GLU A C 1
ATOM 723 O O . GLU A 1 88 ? 0.512 22.401 6.829 1.00 62.31 88 GLU A O 1
ATOM 728 N N . ARG A 1 89 ? 1.070 20.226 7.032 1.00 58.72 89 ARG A N 1
ATOM 729 C CA . ARG A 1 89 ? 1.787 20.357 8.318 1.00 58.72 89 ARG A CA 1
ATOM 730 C C . ARG A 1 89 ? 3.017 21.269 8.261 1.00 58.72 89 ARG A C 1
ATOM 732 O O . ARG A 1 89 ? 3.429 21.791 9.295 1.00 58.72 89 ARG A O 1
ATOM 739 N N . GLU A 1 90 ? 3.645 21.433 7.097 1.00 56.75 90 GLU A N 1
ATOM 740 C CA . GLU A 1 90 ? 4.800 22.328 6.932 1.00 56.75 90 GLU A CA 1
ATOM 741 C C . GLU A 1 90 ? 4.371 23.784 6.664 1.00 56.75 90 GLU A C 1
ATOM 743 O O . GLU A 1 90 ? 5.101 24.713 7.023 1.00 56.75 90 GLU A O 1
ATOM 748 N N . SER A 1 91 ? 3.179 23.997 6.089 1.00 56.09 91 SER A N 1
ATOM 749 C CA . SER A 1 91 ? 2.619 25.327 5.803 1.00 56.09 91 SER A CA 1
ATOM 750 C C . SER A 1 91 ? 1.858 25.967 6.970 1.00 56.09 91 SER A C 1
ATOM 752 O O . SER A 1 91 ? 1.879 27.193 7.104 1.00 56.09 91 SER A O 1
ATOM 754 N N . GLU A 1 92 ? 1.234 25.172 7.843 1.00 50.19 92 GLU A N 1
ATOM 755 C CA . GLU A 1 92 ? 0.476 25.658 9.001 1.00 50.19 92 GLU A CA 1
ATOM 756 C C . GLU A 1 92 ? 1.225 25.329 10.300 1.00 50.19 92 GLU A C 1
ATOM 758 O O . GLU A 1 92 ? 1.257 24.199 10.774 1.00 50.19 92 GLU A O 1
ATOM 763 N N . LYS A 1 93 ? 1.885 26.335 10.890 1.00 48.50 93 LYS A N 1
ATOM 764 C CA . LYS A 1 93 ? 2.765 26.155 12.059 1.00 48.50 93 LYS A CA 1
ATOM 765 C C . LYS A 1 93 ? 2.065 25.796 13.369 1.00 48.50 93 LYS A C 1
ATOM 767 O O . LYS A 1 93 ? 2.764 25.611 14.361 1.00 48.50 93 LYS A O 1
ATOM 772 N N . GLU A 1 94 ? 0.746 25.695 13.415 1.00 44.38 94 GLU A N 1
ATOM 773 C CA . GLU A 1 94 ? 0.034 25.320 14.630 1.00 44.38 94 GLU A CA 1
ATOM 774 C C . GLU A 1 94 ? -1.236 24.541 14.290 1.00 44.38 94 GLU A C 1
ATOM 776 O O . GLU A 1 94 ? -2.175 25.097 13.728 1.00 44.38 94 GLU A O 1
ATOM 781 N N . THR A 1 95 ?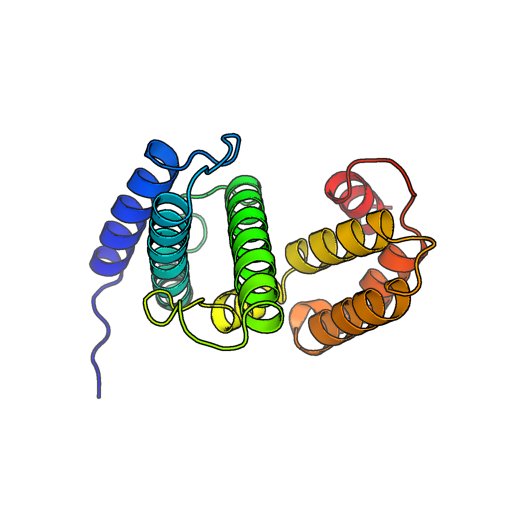 -1.307 23.316 14.824 1.00 47.50 95 THR A N 1
ATOM 782 C CA . THR A 1 95 ? -2.525 22.503 15.010 1.00 47.50 95 THR A CA 1
ATOM 783 C C . THR A 1 95 ? -2.998 21.733 13.764 1.00 47.50 95 THR A C 1
ATOM 785 O O . THR A 1 95 ? -2.889 22.221 12.657 1.00 47.50 95 THR A O 1
ATOM 788 N N . ILE A 1 96 ? -3.614 20.559 13.983 1.00 43.75 96 ILE A N 1
ATOM 789 C CA . ILE A 1 96 ? -4.428 19.775 13.022 1.00 43.75 96 ILE A CA 1
ATOM 790 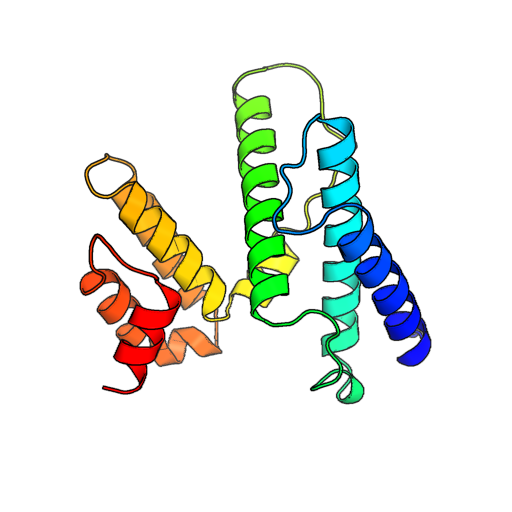C C . ILE A 1 96 ? -3.665 18.668 12.258 1.00 43.75 96 ILE A C 1
ATOM 792 O O . ILE A 1 96 ? -3.298 18.816 11.103 1.00 43.75 96 ILE A O 1
ATOM 796 N N . ASN A 1 97 ? -3.430 17.516 12.905 1.00 51.84 97 ASN A N 1
ATOM 797 C CA . ASN A 1 97 ? -3.885 16.187 12.435 1.00 51.84 97 ASN A CA 1
ATOM 798 C C . ASN A 1 97 ? -3.236 15.051 13.251 1.00 51.84 97 ASN A C 1
ATOM 800 O O . ASN A 1 97 ? -2.328 14.373 12.764 1.00 51.84 97 ASN A O 1
ATOM 804 N N . ASP A 1 98 ? -3.704 14.857 14.489 1.00 54.19 98 ASP A N 1
ATOM 805 C CA . ASP A 1 98 ? -3.359 13.700 15.342 1.00 54.19 98 ASP A CA 1
ATOM 806 C C . ASP A 1 98 ? -4.291 12.490 15.113 1.00 54.19 98 ASP A C 1
ATOM 808 O O . ASP A 1 98 ? -4.045 11.405 15.634 1.00 54.19 98 ASP A O 1
ATOM 812 N N . ASP A 1 99 ? -5.352 12.643 14.313 1.00 68.62 99 ASP A N 1
ATOM 813 C CA . ASP A 1 99 ? -6.417 11.632 14.212 1.00 68.62 99 ASP A CA 1
ATOM 814 C C . ASP A 1 99 ? -6.127 10.512 13.201 1.00 68.62 99 ASP A C 1
ATOM 816 O O . ASP A 1 99 ? -6.868 9.531 13.135 1.00 68.62 99 ASP A O 1
ATOM 820 N N . VAL A 1 100 ? -5.065 10.637 12.395 1.00 73.44 100 VAL A N 1
ATOM 821 C CA . VAL A 1 100 ? -4.734 9.660 11.350 1.00 73.44 100 VAL A CA 1
ATOM 822 C C . VAL A 1 100 ? -3.271 9.245 11.408 1.00 73.44 100 VAL A C 1
ATOM 824 O O . VAL A 1 100 ? -2.353 10.055 11.263 1.00 73.44 100 VAL A O 1
ATOM 827 N N . VAL A 1 101 ? -3.072 7.938 11.577 1.00 82.94 101 VAL A N 1
ATOM 828 C CA . VAL A 1 101 ? -1.766 7.276 11.569 1.00 82.94 101 VAL A CA 1
ATOM 829 C C . VAL A 1 101 ? -1.568 6.603 10.216 1.00 82.94 101 VAL A C 1
ATOM 831 O O . VAL A 1 101 ? -2.347 5.731 9.833 1.00 82.94 101 VAL A O 1
ATOM 834 N N . PHE A 1 102 ? -0.516 7.004 9.503 1.00 88.25 102 PHE A N 1
ATOM 835 C CA . PHE A 1 102 ? -0.132 6.372 8.245 1.00 88.25 102 PHE A CA 1
ATOM 836 C C . PHE A 1 102 ? 0.800 5.181 8.486 1.00 88.25 102 PHE A C 1
ATOM 838 O O . PHE A 1 102 ? 1.809 5.303 9.179 1.00 88.25 102 PHE A O 1
ATOM 845 N N . GLU A 1 103 ? 0.521 4.060 7.828 1.00 89.00 103 GLU A N 1
ATOM 846 C CA . GLU A 1 103 ? 1.300 2.819 7.892 1.00 89.00 103 GLU A CA 1
ATOM 847 C C . GLU A 1 103 ? 2.447 2.809 6.865 1.00 89.00 103 GLU A C 1
ATOM 849 O O . GLU A 1 103 ? 2.643 1.852 6.116 1.00 89.00 103 GLU A O 1
ATOM 854 N N . ILE A 1 104 ? 3.221 3.900 6.812 1.00 82.75 104 ILE A N 1
ATOM 855 C CA . ILE A 1 104 ? 4.283 4.097 5.809 1.00 82.75 104 ILE A CA 1
ATOM 856 C C . ILE A 1 104 ? 5.367 3.018 5.893 1.00 82.75 104 ILE A C 1
ATOM 858 O O . ILE A 1 104 ? 5.946 2.649 4.877 1.00 82.75 104 ILE A O 1
ATOM 862 N N . GLU A 1 105 ? 5.643 2.479 7.079 1.00 76.88 105 GLU A N 1
ATOM 863 C CA . GLU A 1 105 ? 6.616 1.391 7.217 1.00 76.88 105 GLU A CA 1
ATOM 864 C C . GLU A 1 105 ? 6.095 0.067 6.638 1.00 76.88 105 GLU A C 1
ATOM 866 O O . GLU A 1 105 ? 6.875 -0.660 6.030 1.00 76.88 105 GLU A O 1
ATOM 871 N N . LEU A 1 106 ? 4.790 -0.225 6.743 1.00 82.31 106 LEU A N 1
ATOM 872 C CA . LEU A 1 106 ? 4.187 -1.407 6.107 1.00 82.31 106 LEU A CA 1
ATOM 873 C C . LEU A 1 106 ? 4.161 -1.266 4.588 1.00 82.31 106 LEU A C 1
ATOM 875 O O . LEU A 1 106 ? 4.425 -2.228 3.870 1.00 82.31 106 LEU A O 1
ATOM 879 N N . ILE A 1 107 ? 3.886 -0.049 4.115 1.00 77.44 107 ILE A N 1
ATOM 880 C CA . ILE A 1 107 ? 4.032 0.321 2.714 1.00 77.44 107 ILE A CA 1
ATOM 881 C C . ILE A 1 107 ? 5.476 0.043 2.276 1.00 77.44 107 ILE A C 1
ATOM 883 O O . ILE A 1 107 ? 5.660 -0.863 1.480 1.00 77.44 107 ILE A O 1
ATOM 887 N N . LYS A 1 108 ? 6.502 0.638 2.899 1.00 68.44 108 LYS A N 1
ATOM 888 C CA . LYS A 1 108 ? 7.927 0.398 2.574 1.00 68.44 108 LYS A CA 1
ATOM 889 C C . LYS A 1 108 ? 8.346 -1.077 2.590 1.00 68.44 108 LYS A C 1
ATOM 891 O O . LYS A 1 108 ? 9.168 -1.493 1.777 1.00 68.44 108 LYS A O 1
ATOM 896 N N . GLN A 1 109 ? 7.828 -1.863 3.535 1.00 61.81 109 GLN A N 1
ATOM 897 C CA . GLN A 1 109 ? 8.125 -3.295 3.653 1.00 61.81 109 GLN A CA 1
ATOM 898 C C . GLN A 1 109 ? 7.518 -4.110 2.504 1.00 61.81 109 GLN A C 1
ATOM 900 O O . GLN A 1 109 ? 8.172 -5.026 2.009 1.00 61.81 109 GLN A O 1
ATOM 905 N N . ALA A 1 110 ? 6.311 -3.756 2.053 1.00 55.81 110 ALA A N 1
ATOM 906 C CA . ALA A 1 110 ? 5.690 -4.320 0.854 1.00 55.81 110 ALA A CA 1
ATOM 907 C C . ALA A 1 110 ? 6.296 -3.755 -0.451 1.00 55.81 110 ALA A C 1
ATOM 909 O O . ALA A 1 110 ? 6.411 -4.466 -1.442 1.00 55.81 110 ALA A O 1
ATOM 910 N N . GLU A 1 111 ? 6.725 -2.491 -0.433 1.00 50.47 111 GLU A N 1
ATOM 911 C CA . GLU A 1 111 ? 7.315 -1.691 -1.521 1.00 50.47 111 GLU A CA 1
ATOM 912 C C . GLU A 1 111 ? 8.779 -2.018 -1.835 1.00 50.47 111 GLU A C 1
ATOM 914 O O . GLU A 1 111 ? 9.353 -1.546 -2.812 1.00 50.47 111 GLU A O 1
ATOM 919 N N . ILE A 1 112 ? 9.382 -2.925 -1.082 1.00 53.38 112 ILE A N 1
ATOM 920 C CA . ILE A 1 112 ? 10.581 -3.669 -1.480 1.00 53.38 112 ILE A CA 1
ATOM 921 C C . ILE A 1 112 ? 10.244 -4.680 -2.618 1.00 53.38 112 ILE A C 1
ATOM 923 O O . ILE A 1 112 ? 10.899 -5.698 -2.841 1.00 53.38 112 ILE A O 1
ATOM 927 N N . ASN A 1 113 ? 9.197 -4.379 -3.383 1.00 62.75 113 ASN A N 1
ATOM 928 C CA . ASN A 1 113 ? 8.718 -5.091 -4.546 1.00 62.75 113 ASN A CA 1
ATOM 929 C C . ASN A 1 113 ? 8.611 -4.108 -5.725 1.00 62.75 113 ASN A C 1
ATOM 931 O O . ASN A 1 113 ? 8.610 -2.890 -5.553 1.00 62.75 113 ASN A O 1
ATOM 935 N N . VAL A 1 114 ? 8.616 -4.643 -6.939 1.00 64.81 114 VAL A N 1
ATOM 936 C CA . VAL A 1 114 ? 8.863 -3.898 -8.184 1.00 64.81 114 VAL A CA 1
ATOM 937 C C . VAL A 1 114 ? 7.940 -2.683 -8.376 1.00 64.81 114 VAL A C 1
ATOM 939 O O . VAL A 1 114 ? 8.399 -1.654 -8.863 1.00 64.81 114 VAL A O 1
ATOM 942 N N . ASP A 1 115 ? 6.689 -2.743 -7.934 1.00 67.44 115 ASP A N 1
ATOM 943 C CA . ASP A 1 115 ? 5.673 -1.727 -8.242 1.00 67.44 115 ASP A CA 1
ATOM 944 C C . ASP A 1 115 ? 5.937 -0.354 -7.617 1.00 67.44 115 ASP A C 1
ATOM 946 O O . ASP A 1 115 ? 5.674 0.681 -8.229 1.00 67.44 115 ASP A O 1
ATOM 950 N N . TYR A 1 116 ? 6.533 -0.313 -6.426 1.00 71.44 116 TYR A N 1
ATOM 951 C CA . TYR A 1 116 ? 6.935 0.954 -5.814 1.00 71.44 116 TYR A CA 1
ATOM 952 C C . TYR A 1 116 ? 8.041 1.646 -6.594 1.00 71.44 116 TYR A C 1
ATOM 954 O O . TYR A 1 116 ? 8.036 2.864 -6.777 1.00 71.44 116 TYR A O 1
ATOM 962 N N . ILE A 1 117 ? 9.001 0.847 -7.064 1.00 75.94 117 ILE A N 1
ATOM 963 C CA . ILE A 1 117 ? 10.065 1.335 -7.927 1.00 75.94 117 ILE A CA 1
ATOM 964 C C . ILE A 1 117 ? 9.444 1.920 -9.192 1.00 75.94 117 ILE A C 1
ATOM 966 O O . ILE A 1 117 ? 9.846 3.005 -9.594 1.00 75.94 117 ILE A O 1
ATOM 970 N N . LEU A 1 118 ? 8.434 1.266 -9.770 1.00 79.38 118 LEU A N 1
ATOM 971 C CA . LEU A 1 118 ? 7.726 1.766 -10.947 1.00 79.38 118 LEU A CA 1
ATOM 972 C C . LEU A 1 118 ? 7.003 3.096 -10.681 1.00 79.38 118 LEU A C 1
ATOM 974 O O . LEU A 1 118 ? 7.183 4.032 -11.458 1.00 79.38 118 LEU A O 1
ATOM 978 N N . MET A 1 119 ? 6.302 3.249 -9.555 1.00 80.31 119 MET A N 1
ATOM 979 C CA . MET A 1 119 ? 5.689 4.531 -9.170 1.00 80.31 119 MET A CA 1
ATOM 980 C C . MET A 1 119 ? 6.742 5.634 -8.941 1.00 80.31 119 MET A C 1
ATOM 982 O O . MET A 1 119 ? 6.572 6.776 -9.373 1.00 80.31 119 MET A O 1
ATOM 986 N N . LEU A 1 120 ? 7.865 5.329 -8.278 1.00 80.25 120 LEU A N 1
ATOM 987 C CA . LEU A 1 120 ? 8.951 6.301 -8.109 1.00 80.25 120 LEU A CA 1
ATOM 988 C C . LEU A 1 120 ? 9.597 6.678 -9.449 1.00 80.25 120 LEU A C 1
ATOM 990 O O . LEU A 1 120 ? 9.985 7.832 -9.631 1.00 80.25 120 LEU A O 1
ATOM 994 N N . VAL A 1 121 ? 9.702 5.731 -10.384 1.00 82.50 121 VAL A N 1
ATOM 995 C CA . VAL A 1 121 ? 10.169 5.969 -11.756 1.00 82.50 121 VAL A CA 1
ATOM 996 C C . VAL A 1 121 ? 9.176 6.850 -12.519 1.00 82.50 121 VAL A C 1
ATOM 998 O O . VAL A 1 121 ? 9.597 7.743 -13.251 1.00 82.50 121 VAL A O 1
ATOM 1001 N N . GLU A 1 122 ? 7.873 6.676 -12.317 1.00 82.69 122 GLU A N 1
ATOM 1002 C CA . GLU A 1 122 ? 6.848 7.552 -12.888 1.00 82.69 122 GLU A CA 1
ATOM 1003 C C . GLU A 1 122 ? 6.976 8.986 -12.359 1.00 82.69 122 GLU A C 1
ATOM 1005 O O . GLU A 1 122 ? 7.143 9.919 -13.145 1.00 82.69 122 GLU A O 1
ATOM 1010 N N . LYS A 1 123 ? 7.076 9.166 -11.037 1.00 78.81 123 LYS A N 1
ATOM 1011 C CA . LYS A 1 123 ? 7.352 10.481 -10.423 1.00 78.81 123 LYS A CA 1
ATOM 1012 C C . LYS A 1 123 ? 8.672 11.084 -10.912 1.00 78.81 123 LYS A C 1
ATOM 1014 O O . LYS A 1 123 ? 8.773 12.291 -11.137 1.00 78.81 123 LYS A O 1
ATOM 1019 N N . TYR A 1 124 ? 9.697 10.249 -11.099 1.00 80.88 124 TYR A N 1
ATOM 1020 C CA . TYR A 1 124 ? 10.982 10.656 -11.669 1.00 80.88 124 TYR A CA 1
ATOM 1021 C C . TYR A 1 124 ? 10.824 11.196 -13.100 1.00 80.88 124 TYR A C 1
ATOM 1023 O O . TYR A 1 124 ? 11.479 12.183 -13.447 1.00 80.88 124 TYR A O 1
ATOM 1031 N N . ARG A 1 125 ? 9.940 10.602 -13.916 1.00 82.12 125 ARG A N 1
ATOM 1032 C CA . ARG A 1 125 ? 9.610 11.084 -15.269 1.00 82.12 125 ARG A CA 1
ATOM 1033 C C . ARG A 1 125 ? 8.856 12.403 -15.243 1.00 82.12 125 ARG A C 1
ATOM 1035 O O . ARG A 1 125 ? 9.248 13.319 -15.959 1.00 82.12 125 ARG A O 1
ATOM 1042 N N . GLU A 1 126 ? 7.820 12.522 -14.419 1.00 78.06 126 GLU A N 1
ATOM 1043 C CA . GLU A 1 126 ? 6.991 13.735 -14.338 1.00 78.06 126 GLU A CA 1
ATOM 1044 C C . GLU A 1 126 ? 7.804 14.974 -13.955 1.00 78.06 126 GLU A C 1
ATOM 1046 O O . GLU A 1 126 ? 7.555 16.080 -14.433 1.00 78.06 126 GLU A O 1
ATOM 1051 N N . LYS A 1 127 ? 8.821 14.783 -13.112 1.00 75.69 127 LYS A N 1
ATOM 1052 C CA . LYS A 1 127 ? 9.706 15.848 -12.633 1.00 75.69 127 LYS A CA 1
ATOM 1053 C C . LYS A 1 127 ? 10.964 16.020 -13.484 1.00 75.69 127 LYS A C 1
ATOM 1055 O O . LYS A 1 127 ? 11.826 16.831 -13.138 1.00 75.69 127 LYS A O 1
ATOM 1060 N N . ARG A 1 128 ? 11.105 15.283 -14.594 1.00 69.88 128 ARG A N 1
ATOM 1061 C CA . ARG A 1 128 ? 12.308 15.272 -15.442 1.00 69.88 128 ARG A CA 1
ATOM 1062 C C . ARG A 1 128 ? 12.520 16.647 -16.089 1.00 69.88 128 ARG A C 1
ATOM 1064 O O . ARG A 1 128 ? 11.878 16.999 -17.071 1.00 69.88 128 ARG A O 1
ATOM 1071 N N . GLY A 1 129 ? 13.454 17.418 -15.531 1.00 61.12 129 GLY A N 1
ATOM 1072 C CA . GLY A 1 129 ? 13.743 18.803 -15.935 1.00 61.12 129 GLY A CA 1
ATOM 1073 C C . GLY A 1 129 ? 13.682 19.812 -14.784 1.00 61.12 129 GLY A C 1
ATOM 1074 O O . GLY A 1 129 ? 14.146 20.937 -14.952 1.00 61.12 129 GLY A O 1
ATOM 1075 N N . ASP A 1 130 ? 13.178 19.397 -13.619 1.00 59.19 130 ASP A N 1
ATOM 1076 C CA . ASP A 1 130 ? 13.135 20.184 -12.386 1.00 59.19 130 ASP A CA 1
ATOM 1077 C C . ASP A 1 130 ? 14.306 19.831 -11.437 1.00 59.19 130 ASP A C 1
ATOM 1079 O O . ASP A 1 130 ? 14.976 18.802 -11.582 1.00 59.19 130 ASP A O 1
ATOM 1083 N N . GLY A 1 131 ? 14.581 20.673 -10.439 1.00 59.91 131 GLY A N 1
ATOM 1084 C CA . GLY A 1 131 ? 15.658 20.465 -9.458 1.00 59.91 131 GLY A CA 1
ATOM 1085 C C . GLY A 1 131 ? 15.470 19.237 -8.550 1.00 59.91 131 GLY A C 1
ATOM 1086 O O . GLY A 1 131 ? 16.432 18.776 -7.932 1.00 59.91 131 GLY A O 1
ATOM 1087 N N . GLU A 1 132 ? 14.255 18.682 -8.499 1.00 63.72 132 GLU A N 1
ATOM 1088 C CA . GLU A 1 132 ? 13.837 17.586 -7.609 1.00 63.72 132 GLU A CA 1
ATOM 1089 C C . GLU A 1 132 ? 14.247 16.182 -8.100 1.00 63.72 132 GLU A C 1
ATOM 1091 O O . GLU A 1 132 ? 14.264 15.227 -7.323 1.00 63.72 132 GLU A O 1
ATOM 1096 N N . VAL A 1 133 ? 14.672 16.046 -9.363 1.00 74.75 133 VAL A N 1
ATOM 1097 C CA . VAL A 1 133 ? 15.039 14.763 -10.006 1.00 74.75 133 VAL A CA 1
ATOM 1098 C C . VAL A 1 133 ? 16.099 13.981 -9.221 1.00 74.75 133 VAL A C 1
ATOM 1100 O O . VAL A 1 133 ? 16.067 12.750 -9.157 1.00 74.75 133 VAL A O 1
ATOM 1103 N N . LYS A 1 134 ? 17.053 14.688 -8.604 1.00 78.12 134 LYS A N 1
ATOM 1104 C CA . LYS A 1 134 ? 18.128 14.061 -7.819 1.00 78.12 134 LYS A CA 1
ATOM 1105 C C . LYS A 1 134 ? 17.617 13.426 -6.529 1.00 78.12 134 LYS A C 1
ATOM 1107 O O . LYS A 1 134 ? 18.135 12.384 -6.135 1.00 78.12 134 LYS A O 1
ATOM 1112 N N . GLU A 1 135 ? 16.620 14.034 -5.892 1.00 76.56 135 GLU A N 1
ATOM 1113 C CA . GLU A 1 135 ? 16.044 13.515 -4.651 1.00 76.56 135 GL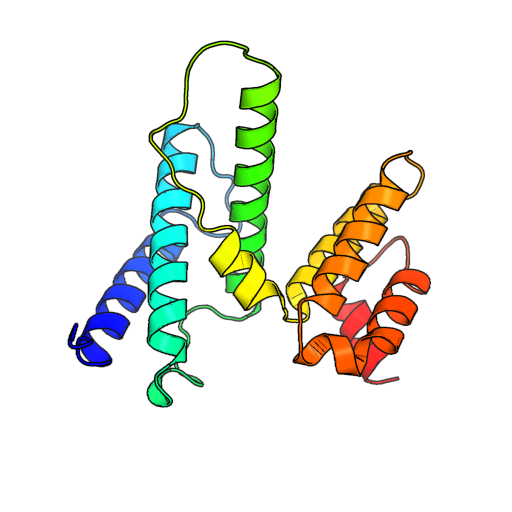U A CA 1
ATOM 1114 C C . GLU A 1 135 ? 15.201 12.268 -4.931 1.00 76.56 135 GLU A C 1
ATOM 1116 O O . GLU A 1 135 ? 15.355 11.262 -4.242 1.00 76.56 135 GLU A O 1
ATOM 1121 N N . ILE A 1 136 ? 14.407 12.278 -6.007 1.00 76.75 136 ILE A N 1
ATOM 1122 C CA . ILE A 1 136 ? 13.616 11.109 -6.420 1.00 76.75 136 ILE A CA 1
ATOM 1123 C C . ILE A 1 136 ? 14.539 9.944 -6.796 1.00 76.75 136 ILE A C 1
ATOM 1125 O O . ILE A 1 136 ? 14.326 8.818 -6.351 1.00 76.75 136 ILE A O 1
ATOM 1129 N N . ARG A 1 137 ? 15.638 10.205 -7.521 1.00 84.38 137 ARG A N 1
ATOM 1130 C CA . ARG A 1 137 ? 16.628 9.161 -7.827 1.00 84.38 137 ARG A CA 1
ATOM 1131 C C . ARG A 1 137 ? 17.271 8.581 -6.566 1.00 84.38 137 ARG A C 1
ATOM 1133 O O . ARG A 1 137 ? 17.407 7.368 -6.451 1.00 84.38 137 ARG A O 1
ATOM 1140 N N . ALA A 1 138 ? 17.613 9.422 -5.590 1.00 80.44 138 ALA A N 1
ATOM 1141 C CA . ALA A 1 138 ? 18.141 8.952 -4.312 1.00 80.44 138 ALA A CA 1
ATOM 1142 C C . ALA A 1 138 ? 17.115 8.119 -3.519 1.00 80.44 138 ALA A C 1
ATOM 1144 O O . ALA A 1 138 ? 17.511 7.207 -2.791 1.00 80.44 138 ALA A O 1
ATOM 1145 N N . GLN A 1 139 ? 15.818 8.411 -3.652 1.00 76.19 139 GLN A N 1
ATOM 1146 C CA . GLN A 1 139 ? 14.742 7.603 -3.073 1.00 76.19 139 GLN A CA 1
ATOM 1147 C C . GLN A 1 139 ? 14.615 6.239 -3.761 1.00 76.19 139 GLN A C 1
ATOM 1149 O O . GLN A 1 139 ? 14.537 5.239 -3.050 1.00 76.19 139 GLN A O 1
ATOM 1154 N N . ILE A 1 140 ? 14.698 6.180 -5.097 1.00 82.12 140 ILE A N 1
ATOM 1155 C CA . ILE A 1 140 ? 14.718 4.918 -5.862 1.00 82.12 140 ILE A CA 1
ATOM 1156 C C . ILE A 1 140 ? 15.878 4.033 -5.395 1.00 82.12 140 ILE A C 1
ATOM 1158 O O . ILE A 1 140 ? 15.658 2.891 -4.998 1.00 82.12 140 ILE A O 1
ATOM 1162 N N . THR A 1 141 ? 17.105 4.563 -5.351 1.00 82.88 141 THR A N 1
ATOM 1163 C CA . THR A 1 141 ? 18.277 3.786 -4.915 1.00 82.88 141 THR A CA 1
ATOM 1164 C C . THR A 1 141 ? 18.123 3.285 -3.472 1.00 82.88 141 THR A C 1
ATOM 1166 O O . THR A 1 141 ? 18.390 2.117 -3.196 1.00 82.88 141 THR A O 1
ATOM 1169 N N . ARG A 1 142 ? 17.629 4.125 -2.547 1.00 76.94 142 ARG A N 1
ATOM 1170 C CA . ARG A 1 142 ? 17.365 3.720 -1.153 1.00 76.94 142 ARG A CA 1
ATOM 1171 C C . ARG A 1 142 ? 16.319 2.607 -1.055 1.00 76.94 142 ARG A C 1
ATOM 1173 O O . ARG A 1 142 ? 16.492 1.698 -0.248 1.00 76.94 142 ARG A O 1
ATOM 1180 N N . ALA A 1 143 ? 15.262 2.669 -1.864 1.00 71.06 143 ALA A N 1
ATOM 1181 C CA . ALA A 1 143 ? 14.211 1.657 -1.901 1.00 71.06 143 ALA A CA 1
ATOM 1182 C C . ALA A 1 143 ? 14.736 0.305 -2.413 1.00 71.06 143 ALA A C 1
ATOM 1184 O O . ALA A 1 143 ? 14.499 -0.733 -1.794 1.00 71.06 143 ALA A O 1
ATOM 1185 N N . VAL A 1 144 ? 15.535 0.323 -3.485 1.00 79.31 144 VAL A N 1
ATOM 1186 C CA . VAL A 1 144 ? 16.195 -0.873 -4.033 1.00 79.31 144 VAL A CA 1
ATOM 1187 C C . VAL A 1 144 ? 17.165 -1.493 -3.026 1.00 79.31 144 VAL A C 1
ATOM 1189 O O . VAL A 1 144 ? 17.176 -2.711 -2.855 1.00 79.31 144 VAL A O 1
ATOM 1192 N N . ASP A 1 145 ? 17.960 -0.675 -2.335 1.00 75.56 145 ASP A N 1
ATOM 1193 C CA . ASP A 1 145 ? 18.952 -1.153 -1.367 1.00 75.56 145 ASP A CA 1
ATOM 1194 C C . ASP A 1 145 ? 18.312 -1.709 -0.085 1.00 75.56 145 ASP A C 1
ATOM 1196 O O . ASP A 1 145 ? 18.846 -2.649 0.513 1.00 75.56 145 ASP A O 1
ATOM 1200 N N . ALA A 1 146 ? 17.166 -1.156 0.330 1.00 65.19 146 ALA A N 1
ATOM 1201 C CA . ALA A 1 146 ? 16.392 -1.653 1.465 1.00 65.19 146 ALA A CA 1
ATOM 1202 C C . ALA A 1 146 ? 15.776 -3.033 1.184 1.00 65.19 146 ALA A C 1
ATOM 1204 O O . ALA A 1 146 ? 15.524 -3.793 2.117 1.00 65.19 146 ALA A O 1
ATOM 1205 N N . SER A 1 147 ? 15.592 -3.367 -0.095 1.00 67.56 147 SER A N 1
ATOM 1206 C CA . SER A 1 147 ? 14.932 -4.571 -0.581 1.00 67.56 147 SER A CA 1
ATOM 1207 C C . SER A 1 147 ? 15.890 -5.749 -0.813 1.00 67.56 147 SER A C 1
ATOM 1209 O O . SER A 1 147 ? 16.622 -5.728 -1.800 1.00 67.56 147 SER A O 1
ATOM 1211 N N . PRO A 1 148 ? 15.823 -6.872 -0.075 1.00 63.97 148 PRO A N 1
ATOM 1212 C CA . PRO A 1 148 ? 16.661 -8.040 -0.374 1.00 63.97 148 PRO A CA 1
ATOM 1213 C C . PRO A 1 148 ? 16.446 -8.636 -1.780 1.00 63.97 148 PRO A C 1
ATOM 1215 O O . PRO A 1 148 ? 17.406 -9.065 -2.420 1.00 63.97 148 PRO A O 1
ATOM 1218 N N . SER A 1 149 ?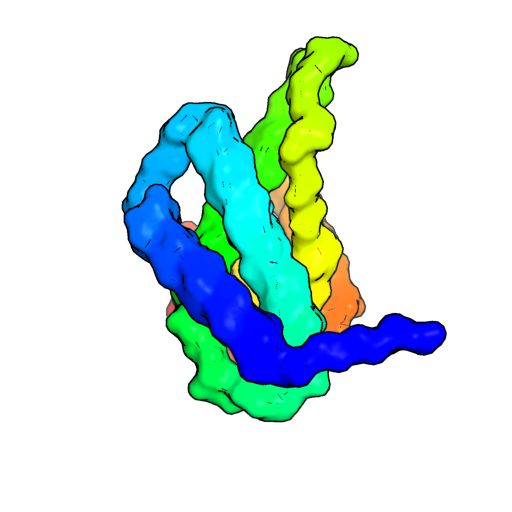 15.207 -8.649 -2.282 1.00 64.19 149 SER A N 1
ATOM 1219 C CA . SER A 1 149 ? 14.837 -9.194 -3.599 1.00 64.19 149 SER A CA 1
ATOM 1220 C C . SER A 1 149 ? 15.314 -8.297 -4.752 1.00 64.19 149 SER A C 1
ATOM 1222 O O . SER A 1 149 ? 15.976 -8.773 -5.676 1.00 64.19 149 SER A O 1
ATOM 1224 N N . LEU A 1 150 ? 15.028 -6.994 -4.682 1.00 71.44 150 LEU A N 1
ATOM 1225 C CA . LEU A 1 150 ? 15.456 -5.983 -5.657 1.00 71.44 150 LEU A CA 1
ATOM 1226 C C . LEU A 1 150 ? 16.944 -5.642 -5.575 1.00 71.44 150 LEU A C 1
ATOM 1228 O O . LEU A 1 150 ? 17.529 -5.336 -6.606 1.00 71.44 150 LEU A O 1
ATOM 1232 N N . ARG A 1 151 ? 17.601 -5.752 -4.414 1.00 77.88 151 ARG A N 1
ATOM 1233 C CA . ARG A 1 151 ? 19.047 -5.513 -4.287 1.00 77.88 151 ARG A CA 1
ATOM 1234 C C . ARG A 1 151 ? 19.856 -6.458 -5.171 1.00 77.88 151 ARG A C 1
ATOM 1236 O O . ARG A 1 151 ? 20.837 -6.038 -5.777 1.00 77.88 151 ARG A O 1
ATOM 1243 N N . ASN A 1 152 ? 19.409 -7.707 -5.315 1.00 74.56 152 ASN A N 1
ATOM 1244 C CA . ASN A 1 152 ? 20.002 -8.669 -6.254 1.00 74.56 152 ASN A CA 1
ATOM 1245 C C . ASN A 1 152 ? 19.757 -8.305 -7.732 1.00 74.56 152 ASN A C 1
ATOM 1247 O O . ASN A 1 152 ? 20.425 -8.839 -8.611 1.00 74.56 152 ASN A O 1
ATOM 1251 N N . LYS A 1 153 ? 18.805 -7.406 -8.005 1.00 78.50 153 LYS A N 1
ATOM 1252 C CA . LYS A 1 153 ? 18.434 -6.884 -9.329 1.00 78.50 153 LYS A CA 1
ATOM 1253 C C . LYS A 1 153 ? 18.728 -5.381 -9.453 1.00 78.50 153 LYS A C 1
ATOM 1255 O O . LYS A 1 153 ? 18.174 -4.721 -10.325 1.00 78.50 153 LYS A O 1
ATOM 1260 N N . ARG A 1 154 ? 19.586 -4.825 -8.591 1.00 83.25 154 ARG A N 1
ATOM 1261 C CA . ARG A 1 154 ? 19.845 -3.380 -8.505 1.00 83.25 154 ARG A CA 1
ATOM 1262 C C . ARG A 1 154 ? 20.283 -2.789 -9.838 1.00 83.25 154 ARG A C 1
ATOM 1264 O O . ARG A 1 154 ? 19.749 -1.771 -10.258 1.00 83.25 154 ARG A O 1
ATOM 1271 N N . ASP A 1 155 ? 21.206 -3.463 -10.513 1.00 85.19 155 ASP A N 1
ATOM 1272 C CA . ASP A 1 155 ? 21.727 -3.004 -11.800 1.00 85.19 155 ASP A CA 1
ATOM 1273 C C . ASP A 1 155 ? 20.642 -3.010 -12.887 1.00 85.19 155 ASP A C 1
ATOM 1275 O O . ASP A 1 155 ? 20.619 -2.122 -13.732 1.00 85.19 155 ASP A O 1
ATOM 1279 N N . LEU A 1 156 ? 19.701 -3.962 -12.829 1.00 84.94 156 LEU A N 1
ATOM 1280 C CA . LEU A 1 156 ? 18.545 -4.016 -13.728 1.00 84.94 156 LEU A CA 1
ATOM 1281 C C . LEU A 1 156 ? 17.600 -2.833 -13.484 1.00 84.94 156 LEU A C 1
ATOM 1283 O O . LEU A 1 156 ? 17.145 -2.205 -14.434 1.00 84.94 156 LEU A O 1
ATOM 1287 N N . VAL A 1 157 ? 17.323 -2.513 -12.217 1.00 83.38 157 VAL A N 1
ATOM 1288 C CA . VAL A 1 157 ? 16.457 -1.386 -11.848 1.00 83.38 157 VAL A CA 1
ATOM 1289 C C . VAL A 1 157 ? 17.085 -0.047 -12.242 1.00 83.38 157 VAL A C 1
ATOM 1291 O O . VAL A 1 157 ? 16.413 0.777 -12.851 1.00 83.38 157 VAL A O 1
ATOM 1294 N N . GLU A 1 158 ? 18.369 0.172 -11.950 1.00 87.50 158 GLU A N 1
ATOM 1295 C CA . GLU A 1 158 ? 19.071 1.402 -12.350 1.00 87.50 158 GLU A CA 1
ATOM 1296 C C . GLU A 1 158 ? 19.124 1.541 -13.879 1.00 87.50 158 GLU A C 1
ATOM 1298 O O . GLU A 1 158 ? 18.857 2.620 -14.407 1.00 87.50 158 GLU A O 1
ATOM 1303 N N . ALA A 1 159 ? 19.378 0.444 -14.602 1.00 87.50 159 ALA A N 1
ATOM 1304 C CA . ALA A 1 159 ? 19.360 0.450 -16.061 1.00 87.50 159 ALA A CA 1
ATOM 1305 C C . ALA A 1 159 ? 17.968 0.786 -16.622 1.00 87.50 159 ALA A C 1
ATOM 1307 O O . ALA A 1 159 ? 17.868 1.539 -17.592 1.00 87.50 159 ALA A O 1
ATOM 1308 N N . PHE A 1 160 ? 16.898 0.290 -15.994 1.00 88.56 160 PHE A N 1
ATOM 1309 C CA . PHE A 1 160 ? 15.535 0.656 -16.367 1.00 88.56 160 PHE A CA 1
ATOM 1310 C C . PHE A 1 160 ? 15.271 2.148 -16.149 1.00 88.56 160 PHE A C 1
ATOM 1312 O O . PHE A 1 160 ? 14.851 2.824 -17.087 1.00 88.56 160 PHE A O 1
ATOM 1319 N N . VAL A 1 161 ? 15.596 2.675 -14.961 1.00 86.44 161 VAL A N 1
ATOM 1320 C CA . VAL A 1 161 ? 15.455 4.103 -14.611 1.00 86.44 161 VAL A CA 1
ATOM 1321 C C . VAL A 1 161 ? 16.189 4.998 -15.615 1.00 86.44 161 VAL A C 1
ATOM 1323 O O . VAL A 1 161 ? 15.672 6.042 -16.007 1.00 86.44 161 VAL A O 1
ATOM 1326 N N . ASP A 1 162 ? 17.383 4.594 -16.056 1.00 86.75 162 ASP A N 1
ATOM 1327 C CA . ASP A 1 162 ? 18.168 5.337 -17.046 1.00 86.75 162 ASP A CA 1
ATOM 1328 C C . ASP A 1 162 ? 17.580 5.259 -18.464 1.00 86.75 162 ASP A C 1
ATOM 1330 O O . ASP A 1 162 ? 17.704 6.210 -19.241 1.00 86.75 162 ASP A O 1
ATOM 1334 N N . SER A 1 163 ? 16.941 4.137 -18.802 1.00 83.50 163 SER A N 1
ATOM 1335 C CA . SER A 1 163 ? 16.377 3.874 -20.131 1.00 83.50 163 SER A CA 1
ATOM 1336 C C . SER A 1 163 ? 14.945 4.376 -20.323 1.00 83.50 163 SER A C 1
ATOM 1338 O O . SER A 1 163 ? 14.485 4.447 -21.463 1.00 83.50 163 SER A O 1
ATOM 1340 N N . VAL A 1 164 ? 14.251 4.719 -19.232 1.00 82.62 164 VAL A N 1
ATOM 1341 C CA . VAL A 1 164 ? 12.819 5.016 -19.268 1.00 82.62 164 VAL A CA 1
ATOM 1342 C C . VAL A 1 164 ? 12.520 6.219 -20.164 1.00 82.62 164 VAL A C 1
ATOM 1344 O O . VAL A 1 164 ? 13.180 7.275 -20.105 1.00 82.62 164 VAL A O 1
ATOM 1347 N N . SER A 1 165 ? 11.518 6.046 -21.023 1.00 76.56 165 SER A N 1
ATOM 1348 C CA . SER A 1 165 ? 11.066 7.077 -21.953 1.00 76.56 165 SER A CA 1
ATOM 1349 C C . SER A 1 165 ? 10.389 8.240 -21.209 1.00 76.56 165 SER A C 1
ATOM 1351 O O . SER A 1 165 ? 10.184 8.196 -19.996 1.00 76.56 165 SER A O 1
ATOM 1353 N N . THR A 1 166 ? 10.010 9.307 -21.911 1.00 72.44 166 THR A N 1
ATOM 1354 C CA . THR A 1 166 ? 9.189 10.399 -21.347 1.00 72.44 166 THR A CA 1
ATOM 1355 C C . THR A 1 166 ? 7.682 10.162 -21.478 1.00 72.44 166 THR A C 1
ATOM 1357 O O . THR A 1 166 ? 6.900 10.924 -20.921 1.00 72.44 166 THR A O 1
ATOM 1360 N N . ASP A 1 167 ? 7.279 9.123 -22.204 1.00 66.75 167 ASP A N 1
ATOM 1361 C CA . ASP A 1 167 ? 5.930 8.911 -22.716 1.00 66.75 167 ASP A CA 1
ATOM 1362 C C . ASP A 1 167 ? 5.610 7.409 -22.834 1.00 66.75 167 ASP A C 1
ATOM 1364 O O . ASP A 1 167 ? 6.341 6.670 -23.481 1.00 66.75 167 ASP A O 1
ATOM 1368 N N . GLY A 1 168 ? 4.516 6.949 -22.213 1.00 72.19 168 GLY A N 1
ATOM 1369 C CA . GLY A 1 168 ? 4.123 5.530 -22.195 1.00 72.19 168 GLY A CA 1
ATOM 1370 C C . GLY A 1 168 ? 3.769 5.002 -20.801 1.00 72.19 168 GLY A C 1
ATOM 1371 O O . GLY A 1 168 ? 4.066 5.651 -19.795 1.00 72.19 168 GLY A O 1
ATOM 1372 N N . GLU A 1 169 ? 3.120 3.834 -20.750 1.00 80.94 169 GLU A N 1
ATOM 1373 C CA . GLU A 1 169 ? 2.743 3.142 -19.508 1.00 80.94 169 GLU A CA 1
ATOM 1374 C C . GLU A 1 169 ? 3.969 2.432 -18.907 1.00 80.94 169 GLU A C 1
ATOM 1376 O O . GLU A 1 169 ? 4.559 1.541 -19.526 1.00 80.94 169 GLU A O 1
ATOM 1381 N N . ILE A 1 170 ? 4.361 2.833 -17.693 1.00 81.75 170 ILE A N 1
ATOM 1382 C CA . ILE A 1 170 ? 5.598 2.378 -17.034 1.00 81.75 170 ILE A CA 1
ATOM 1383 C C . ILE A 1 170 ? 5.641 0.867 -16.840 1.00 81.75 170 ILE A C 1
ATOM 1385 O O . ILE A 1 170 ? 6.690 0.246 -17.020 1.00 81.75 170 ILE A O 1
ATOM 1389 N N . GLU A 1 171 ? 4.507 0.264 -16.500 1.00 74.31 171 GLU A N 1
ATOM 1390 C CA . GLU A 1 171 ? 4.409 -1.180 -16.311 1.00 74.31 171 GLU A CA 1
ATOM 1391 C C . GLU A 1 171 ? 4.671 -1.948 -17.608 1.00 74.31 171 GLU A C 1
ATOM 1393 O O . GLU A 1 171 ? 5.324 -2.994 -17.597 1.00 74.31 171 GLU A O 1
ATOM 1398 N N . GLU A 1 172 ? 4.201 -1.425 -18.744 1.00 80.75 172 GLU A N 1
ATOM 1399 C CA . GLU A 1 172 ? 4.428 -2.039 -20.049 1.00 80.75 172 GLU A CA 1
ATOM 1400 C C . GLU A 1 172 ? 5.899 -1.905 -20.473 1.00 80.75 172 GLU A C 1
ATOM 1402 O O . GLU A 1 172 ? 6.491 -2.867 -20.972 1.00 80.75 172 GLU A O 1
ATOM 1407 N N . GLU A 1 173 ? 6.511 -0.739 -20.238 1.00 83.06 173 GLU A N 1
ATOM 1408 C CA . GLU A 1 173 ? 7.942 -0.511 -20.475 1.00 83.06 173 GLU A CA 1
ATOM 1409 C C . GLU A 1 173 ? 8.805 -1.444 -19.619 1.00 83.06 173 GLU A C 1
ATOM 1411 O O . GLU A 1 173 ? 9.720 -2.084 -20.141 1.00 83.06 173 GLU A O 1
ATOM 1416 N N . TRP A 1 174 ? 8.477 -1.599 -18.336 1.00 81.81 174 TRP A N 1
ATOM 1417 C CA . TRP A 1 174 ? 9.170 -2.522 -17.441 1.00 81.81 174 TRP A CA 1
ATOM 1418 C C . TRP A 1 174 ? 9.036 -3.979 -17.894 1.00 81.81 174 TRP A C 1
ATOM 1420 O O . TRP A 1 174 ? 10.036 -4.694 -17.984 1.00 81.81 174 TRP A O 1
ATOM 1430 N N . ARG A 1 175 ? 7.824 -4.424 -18.255 1.00 79.75 175 ARG A N 1
ATOM 1431 C CA . ARG A 1 175 ? 7.592 -5.782 -18.781 1.00 79.75 175 ARG A CA 1
ATOM 1432 C C . ARG A 1 175 ? 8.402 -6.054 -20.048 1.00 79.75 175 ARG A C 1
ATOM 1434 O O . ARG A 1 175 ? 8.942 -7.146 -20.199 1.00 79.75 175 ARG A O 1
ATOM 1441 N N . LYS A 1 176 ? 8.516 -5.077 -20.951 1.00 82.50 176 LYS A N 1
ATOM 1442 C CA . LYS A 1 176 ? 9.370 -5.192 -22.145 1.00 82.50 176 LYS A CA 1
ATOM 1443 C C . LYS A 1 176 ? 10.850 -5.256 -21.771 1.00 82.50 176 LYS A C 1
ATOM 1445 O O . LYS A 1 176 ? 11.572 -6.064 -22.343 1.00 82.50 176 LYS A O 1
ATOM 1450 N N . PHE A 1 177 ? 11.277 -4.458 -20.796 1.00 83.31 177 PHE A N 1
ATOM 1451 C CA . PHE A 1 177 ? 12.666 -4.381 -20.344 1.00 83.31 177 PHE A CA 1
ATOM 1452 C C . PHE A 1 177 ? 13.172 -5.677 -19.693 1.00 83.31 177 PHE A C 1
ATOM 1454 O O . PHE A 1 177 ? 14.337 -6.019 -19.843 1.00 83.31 177 PHE A O 1
ATOM 1461 N N . ILE A 1 178 ? 12.309 -6.417 -18.987 1.00 78.50 178 ILE A N 1
ATOM 1462 C CA . ILE A 1 178 ? 12.685 -7.691 -18.345 1.00 78.50 178 ILE A CA 1
ATOM 1463 C C . ILE A 1 178 ? 12.615 -8.911 -19.282 1.00 78.50 178 ILE A C 1
ATOM 1465 O O . ILE A 1 178 ? 13.179 -9.954 -18.951 1.00 78.50 178 ILE A O 1
ATOM 1469 N N . VAL A 1 179 ? 11.884 -8.818 -20.402 1.00 71.94 179 VAL A N 1
ATOM 1470 C CA . VAL A 1 179 ? 11.703 -9.913 -21.381 1.00 71.94 179 VAL A CA 1
ATOM 1471 C C . VAL A 1 179 ? 12.652 -9.785 -22.582 1.00 71.94 179 VAL A C 1
ATOM 1473 O O . VAL A 1 179 ? 12.940 -10.797 -23.225 1.00 71.94 179 VAL A O 1
ATOM 1476 N N . GLY A 1 180 ? 13.105 -8.568 -22.900 1.00 54.50 180 GLY A N 1
ATOM 1477 C CA . GLY A 1 180 ? 14.041 -8.265 -23.993 1.00 54.50 180 GLY A CA 1
ATOM 1478 C C . GLY A 1 180 ? 15.502 -8.464 -23.619 1.00 54.50 180 GLY A C 1
ATOM 1479 O O . GLY A 1 180 ? 16.252 -8.927 -24.507 1.00 54.50 180 GLY A O 1
#

Radius of gyration: 17.84 Å; Cα contacts (8 Å, |Δi|>4): 116; chains: 1; bounding box: 39×46×48 Å

Secondary structure (DSSP, 8-state):
-PPPPPHHHHHHHHHHHHHHHHHHS-TTS---SHHHHHHHHHHHHHHHHHHHHHTTSGGGTT--SS-HHHHHHHHHHHHHHHHHHHHHHHH-SS----S----HHHHHHH-SSHHHHHHHHHHHHHTBTBTTHHHHHHHHHHHHHH-HHHHTTHHHHHHHHHH--SSS-HHHHHHHHHH-

Organism: NCBI:txid1705

InterPro domains:
  IPR022625 Type I restriction enzyme R protein, C-terminal [PF12008] (2-178)

pLDDT: mean 80.15, std 12.85, range [43.75, 98.25]